Protein AF-0000000067177972 (afdb_homodimer)

Sequence (242 aa):
MIDVELDDDLFDRITSVMQAGHELSTLSIKRPNWITAFDRGGVWVETERSRASGTGPQLVPAWMIVTAWTRLCEHGTLSQVELLNELNVKRSAFVCALLARFPDVHVRQQRPTVLEKITTLMIDVELDDDLFDRITSVMQAGHELSTLSIKRPNWITAFDRGGVWVETERSRASGTGPQLVPAWMIVTAWTRLCEHGTLSQVELLNELNVKRSAFVCALLARFPDVHVRQQRPTVLEKITTL

Organism: Mycolicibacterium smegmatis (strain ATCC 700084 / mc(2)155) (NCBI:txid246196)

Secondary structure (DSSP, 8-state):
-------HHHHHHHHHH--TT-EEEPPPB--EEEEEEEETTEEEEEEHHHHHHT---EEEEHHHHHHHHHHHHHHSEEEHHIIIIIT--TTHHHHHHHHTTSTTEEEE-SSS-EEEE----/-------HHHHHHHHHH--TT-EEEPPPB--EEEEEEEETTEEEEEEHHHHHHT---EEEEHHHHHHHHHHHHHHSEEEHHIIIIIS--TTHHHHHHHHTTSTTEEEE-SSS-EEEE----

Structure (mmCIF, N/CA/C/O backbone):
data_AF-0000000067177972-model_v1
#
loop_
_entity.id
_entity.type
_entity.pdbx_description
1 polymer 'Uncharacterized protein'
#
loop_
_atom_site.group_PDB
_atom_site.id
_atom_site.type_symbol
_atom_site.label_atom_id
_atom_site.label_alt_id
_atom_site.label_comp_id
_atom_site.label_asym_id
_atom_site.label_entity_id
_atom_site.label_seq_id
_atom_site.pdbx_PDB_ins_code
_atom_site.Cartn_x
_atom_site.Cartn_y
_atom_site.Cartn_z
_atom_site.occupancy
_atom_site.B_iso_or_equiv
_atom_site.auth_seq_id
_atom_site.auth_comp_id
_atom_site.auth_asym_id
_atom_site.auth_atom_id
_atom_site.pdbx_PDB_model_num
ATOM 1 N N . MET A 1 1 ? -11.562 -25.828 -23.422 1 43.06 1 MET A N 1
ATOM 2 C CA . MET A 1 1 ? -10.695 -24.688 -23.125 1 43.06 1 MET A CA 1
ATOM 3 C C . MET A 1 1 ? -9.391 -25.141 -22.469 1 43.06 1 MET A C 1
ATOM 5 O O . MET A 1 1 ? -9.422 -25.875 -21.469 1 43.06 1 MET A O 1
ATOM 9 N N . ILE A 1 2 ? -8.344 -25.422 -23.109 1 53.88 2 ILE A N 1
ATOM 10 C CA . ILE A 1 2 ? -7.113 -26.078 -22.672 1 53.88 2 ILE A CA 1
ATOM 11 C C . ILE A 1 2 ? -6.586 -25.391 -21.406 1 53.88 2 ILE A C 1
ATOM 13 O O . ILE A 1 2 ? -6.398 -24.172 -21.391 1 53.88 2 ILE A O 1
ATOM 17 N N . ASP A 1 3 ? -6.801 -26.094 -20.266 1 76.5 3 ASP A N 1
ATOM 18 C CA . ASP A 1 3 ? -6.453 -25.547 -18.953 1 76.5 3 ASP A CA 1
ATOM 19 C C . ASP A 1 3 ? -4.969 -25.219 -18.859 1 76.5 3 ASP A C 1
ATOM 21 O O . ASP A 1 3 ? -4.117 -26.078 -19.094 1 76.5 3 ASP A O 1
ATOM 25 N N . VAL A 1 4 ? -4.492 -23.984 -19.141 1 90.06 4 VAL A N 1
ATOM 26 C CA . VAL A 1 4 ? -3.111 -23.531 -19.031 1 90.06 4 VAL A CA 1
ATOM 27 C C . VAL A 1 4 ? -2.488 -24.047 -17.734 1 90.06 4 VAL A C 1
ATOM 29 O O . VAL A 1 4 ? -3.129 -24.031 -16.688 1 90.06 4 VAL A O 1
ATOM 32 N N . GLU A 1 5 ? -1.362 -24.781 -17.938 1 95.12 5 GLU A N 1
ATOM 33 C CA . GLU A 1 5 ? -0.597 -25.25 -16.797 1 95.12 5 GLU A CA 1
ATOM 34 C C . GLU A 1 5 ? 0.764 -24.562 -16.719 1 95.12 5 GLU A C 1
ATOM 36 O O . GLU A 1 5 ? 1.28 -24.094 -17.734 1 95.12 5 GLU A O 1
ATOM 41 N N . LEU A 1 6 ? 1.307 -24.531 -15.555 1 95.38 6 LEU A N 1
ATOM 42 C CA . LEU A 1 6 ? 2.684 -24.078 -15.391 1 95.38 6 LEU A CA 1
ATOM 43 C C . LEU A 1 6 ? 3.654 -25.016 -16.094 1 95.38 6 LEU A C 1
ATOM 45 O O . LEU A 1 6 ? 3.59 -26.234 -15.898 1 95.38 6 LEU A O 1
ATOM 49 N N . ASP A 1 7 ? 4.438 -24.469 -16.875 1 95.12 7 ASP A N 1
ATOM 50 C CA . ASP A 1 7 ? 5.484 -25.312 -17.438 1 95.12 7 ASP A CA 1
ATOM 51 C C . ASP A 1 7 ? 6.551 -25.641 -16.391 1 95.12 7 ASP A C 1
ATOM 53 O O . ASP A 1 7 ? 6.496 -25.125 -15.266 1 95.12 7 ASP A O 1
ATOM 57 N N . ASP A 1 8 ? 7.48 -26.547 -16.719 1 95.25 8 ASP A N 1
ATOM 58 C CA . ASP A 1 8 ? 8.484 -27.031 -15.773 1 95.25 8 ASP A CA 1
ATOM 59 C C . ASP A 1 8 ? 9.281 -25.875 -15.188 1 95.25 8 ASP A C 1
ATOM 61 O O . ASP A 1 8 ? 9.523 -25.828 -13.977 1 95.25 8 ASP A O 1
ATOM 65 N N . ASP A 1 9 ? 9.727 -24.969 -16.016 1 94.38 9 ASP A N 1
ATOM 66 C CA . ASP A 1 9 ? 10.578 -23.859 -15.586 1 94.38 9 ASP A CA 1
ATOM 67 C C . ASP A 1 9 ? 9.844 -22.984 -14.578 1 94.38 9 ASP A C 1
ATOM 69 O O . ASP A 1 9 ? 10.359 -22.719 -13.484 1 94.38 9 ASP A O 1
ATOM 73 N N . LEU A 1 10 ? 8.695 -22.531 -14.961 1 94.69 10 LEU A N 1
ATOM 74 C CA . LEU A 1 10 ? 7.93 -21.641 -14.102 1 94.69 10 LEU A CA 1
ATOM 75 C C . LEU A 1 10 ? 7.496 -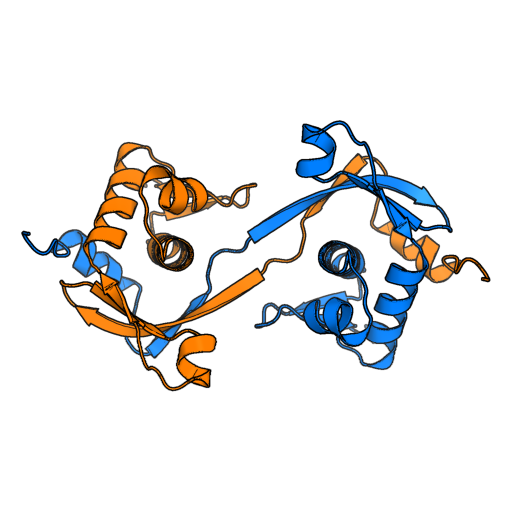22.359 -12.828 1 94.69 10 LEU A C 1
ATOM 77 O O . LEU A 1 10 ? 7.477 -21.766 -11.75 1 94.69 10 LEU A O 1
ATOM 81 N N . PHE A 1 11 ? 7.051 -23.609 -12.938 1 95.75 11 PHE A N 1
ATOM 82 C CA . PHE A 1 11 ? 6.695 -24.391 -11.758 1 95.75 11 PHE A CA 1
ATOM 83 C C . PHE A 1 11 ? 7.871 -24.484 -10.797 1 95.75 11 PHE A C 1
ATOM 85 O O . PHE A 1 11 ? 7.707 -24.312 -9.586 1 95.75 11 PHE A O 1
ATOM 92 N N . ASP A 1 12 ? 9.047 -24.734 -11.312 1 94.75 12 ASP A N 1
ATOM 93 C CA . ASP A 1 12 ? 10.25 -24.812 -10.492 1 94.75 12 ASP A CA 1
ATOM 94 C C . ASP A 1 12 ? 10.547 -23.484 -9.812 1 94.75 12 ASP A C 1
ATOM 96 O O . ASP A 1 12 ? 10.969 -23.453 -8.656 1 94.75 12 ASP A O 1
ATOM 100 N N . ARG A 1 13 ? 10.406 -22.406 -10.531 1 92.94 13 ARG A N 1
ATOM 101 C CA . ARG A 1 13 ? 10.625 -21.078 -9.953 1 92.94 13 ARG A CA 1
ATOM 102 C C . ARG A 1 13 ? 9.695 -20.844 -8.766 1 92.94 13 ARG A C 1
ATOM 104 O O . ARG A 1 13 ? 10.141 -20.375 -7.711 1 92.94 13 ARG A O 1
ATOM 111 N N . ILE A 1 14 ? 8.43 -21.141 -8.969 1 93.69 14 ILE A N 1
ATOM 112 C CA . ILE A 1 14 ? 7.438 -20.922 -7.926 1 93.69 14 ILE A CA 1
ATOM 113 C C . ILE A 1 14 ? 7.773 -21.781 -6.707 1 93.69 14 ILE A C 1
ATOM 115 O O . ILE A 1 14 ? 7.758 -21.281 -5.574 1 93.69 14 ILE A O 1
ATOM 119 N N . THR A 1 15 ? 8.133 -23.031 -6.945 1 92.25 15 THR A N 1
ATOM 120 C CA . THR A 1 15 ? 8.438 -23.969 -5.859 1 92.25 15 THR A CA 1
ATOM 121 C C . THR A 1 15 ? 9.688 -23.531 -5.105 1 92.25 15 THR A C 1
ATOM 123 O O . THR A 1 15 ? 9.836 -23.812 -3.916 1 92.25 15 THR A O 1
ATOM 126 N N . SER A 1 16 ? 10.508 -22.797 -5.801 1 92.44 16 SER A N 1
ATOM 127 C CA . SER A 1 16 ? 11.758 -22.359 -5.18 1 92.44 16 SER A CA 1
ATOM 128 C C . SER A 1 16 ? 11.531 -21.172 -4.242 1 92.44 16 SER A C 1
ATOM 130 O O . SER A 1 16 ? 12.328 -20.922 -3.342 1 92.44 16 SER A O 1
ATOM 132 N N . VAL A 1 17 ? 10.484 -20.5 -4.473 1 90.19 17 VAL A N 1
ATOM 133 C CA . VAL A 1 17 ? 10.32 -19.266 -3.703 1 90.19 17 VAL A CA 1
ATOM 134 C C . VAL A 1 17 ? 9.125 -19.406 -2.764 1 90.19 17 VAL A C 1
ATOM 136 O O . VAL A 1 17 ? 8.891 -18.531 -1.914 1 90.19 17 VAL A O 1
ATOM 139 N N . MET A 1 18 ? 8.32 -20.422 -2.961 1 87.56 18 MET A N 1
ATOM 140 C CA . MET A 1 18 ? 7.117 -20.547 -2.143 1 87.56 18 MET A CA 1
ATOM 141 C C . MET A 1 18 ? 7.043 -21.922 -1.489 1 87.56 18 MET A C 1
ATOM 143 O O . MET A 1 18 ? 7.527 -22.906 -2.051 1 87.56 18 MET A O 1
ATOM 147 N N . GLN A 1 19 ? 6.508 -21.938 -0.355 1 87.88 19 GLN A N 1
ATOM 148 C CA . GLN A 1 19 ? 6.156 -23.172 0.355 1 87.88 19 GLN A CA 1
ATOM 149 C C . GLN A 1 19 ? 4.754 -23.078 0.949 1 87.88 19 GLN A C 1
ATOM 151 O O . GLN A 1 19 ? 4.297 -21.984 1.313 1 87.88 19 GLN A O 1
ATOM 156 N N . ALA A 1 20 ? 4.145 -24.25 0.877 1 87.25 20 ALA A N 1
ATOM 157 C CA . ALA A 1 20 ? 2.834 -24.281 1.524 1 87.25 20 ALA A CA 1
ATOM 158 C C . ALA A 1 20 ? 2.912 -23.734 2.947 1 87.25 20 ALA A C 1
ATOM 160 O O . ALA A 1 20 ? 3.861 -24.031 3.68 1 87.25 20 ALA A O 1
ATOM 161 N N . GLY A 1 21 ? 1.97 -22.906 3.271 1 86.62 21 GLY A N 1
ATOM 162 C CA . GLY A 1 21 ? 1.949 -22.312 4.602 1 86.62 21 GLY A CA 1
ATOM 163 C C . GLY A 1 21 ? 2.617 -20.953 4.66 1 86.62 21 GLY A C 1
ATOM 164 O O . GLY A 1 21 ? 2.48 -20.234 5.652 1 86.62 21 GLY A O 1
ATOM 165 N N . HIS A 1 22 ? 3.359 -20.594 3.6 1 87.69 22 HIS A N 1
ATOM 166 C CA . HIS A 1 22 ? 4.09 -19.328 3.537 1 87.69 22 HIS A CA 1
ATOM 167 C C . HIS A 1 22 ? 3.143 -18.156 3.365 1 87.69 22 HIS A C 1
ATOM 169 O O . HIS A 1 22 ? 2.162 -18.234 2.625 1 87.69 22 HIS A O 1
ATOM 175 N N . GLU A 1 23 ? 3.404 -17.109 4.195 1 88.31 23 GLU A N 1
ATOM 176 C CA . GLU A 1 23 ? 2.707 -15.836 3.994 1 88.31 23 GLU A CA 1
ATOM 177 C C . GLU A 1 23 ? 3.414 -14.977 2.953 1 88.31 23 GLU A C 1
ATOM 179 O O . GLU A 1 23 ? 4.641 -14.836 2.982 1 88.31 23 GLU A O 1
ATOM 184 N N . LEU A 1 24 ? 2.699 -14.484 1.952 1 88.19 24 LEU A N 1
ATOM 185 C CA . LEU A 1 24 ? 3.199 -13.547 0.95 1 88.19 24 LEU A CA 1
ATOM 186 C C . LEU A 1 24 ? 2.42 -12.234 0.993 1 88.19 24 LEU A C 1
ATOM 188 O O . LEU A 1 24 ? 1.211 -12.219 0.755 1 88.19 24 LEU A O 1
ATOM 192 N N . SER A 1 25 ? 3.074 -11.188 1.34 1 86 25 SER A N 1
ATOM 193 C CA . SER A 1 25 ? 2.428 -9.883 1.348 1 86 25 SER A CA 1
ATOM 194 C C . SER A 1 25 ? 2.439 -9.25 -0.041 1 86 25 SER A C 1
ATOM 196 O O . SER A 1 25 ? 3.426 -9.367 -0.772 1 86 25 SER A O 1
ATOM 198 N N . THR A 1 26 ? 1.307 -8.57 -0.417 1 83.81 26 THR A N 1
ATOM 199 C CA . THR A 1 26 ? 1.263 -7.848 -1.683 1 83.81 26 THR A CA 1
ATOM 200 C C . THR A 1 26 ? 2.295 -6.723 -1.699 1 83.81 26 THR A C 1
ATOM 202 O O . THR A 1 26 ? 2.898 -6.41 -0.67 1 83.81 26 THR A O 1
ATOM 205 N N . LEU A 1 27 ? 2.488 -6.234 -2.887 1 75.56 27 LEU A N 1
ATOM 206 C CA . LEU A 1 27 ? 3.432 -5.129 -3.021 1 75.56 27 LEU A CA 1
ATOM 207 C C . LEU A 1 27 ? 2.861 -3.852 -2.416 1 75.56 27 LEU A C 1
ATOM 209 O O . LEU A 1 27 ? 1.643 -3.693 -2.326 1 75.56 27 LEU A O 1
ATOM 213 N N . SER A 1 28 ? 3.783 -3.082 -1.932 1 71.12 28 SER A N 1
ATOM 214 C CA . SER A 1 28 ? 3.375 -1.823 -1.318 1 71.12 28 SER A CA 1
ATOM 215 C C . SER A 1 28 ? 2.773 -0.875 -2.352 1 71.12 28 SER A C 1
ATOM 217 O O . SER A 1 28 ? 3.234 -0.821 -3.494 1 71.12 28 SER A O 1
ATOM 219 N N . ILE A 1 29 ? 1.583 -0.5 -2.082 1 65.81 29 ILE A N 1
ATOM 220 C CA . ILE A 1 29 ? 1.027 0.579 -2.891 1 65.81 29 ILE A CA 1
ATOM 221 C C . ILE A 1 29 ? 1.232 1.914 -2.178 1 65.81 29 ILE A C 1
ATOM 223 O O . ILE A 1 29 ? 0.735 2.115 -1.068 1 65.81 29 ILE A O 1
ATOM 227 N N . LYS A 1 30 ? 2.123 2.68 -2.727 1 74.56 30 LYS A N 1
ATOM 228 C CA . LYS A 1 30 ? 2.348 4.012 -2.17 1 74.56 30 LYS A CA 1
ATOM 229 C C . LYS A 1 30 ? 1.874 5.098 -3.131 1 74.56 30 LYS A C 1
ATOM 231 O O . LYS A 1 30 ? 2.035 4.969 -4.348 1 74.56 30 LYS A O 1
ATOM 236 N N . ARG A 1 31 ? 1.103 6.012 -2.641 1 79 31 ARG A N 1
ATOM 237 C CA . ARG A 1 31 ? 0.629 7.145 -3.43 1 79 31 ARG A CA 1
ATOM 238 C C . ARG A 1 31 ? 1.339 8.43 -3.023 1 79 31 ARG A C 1
ATOM 240 O O . ARG A 1 31 ? 1.442 8.742 -1.834 1 79 31 ARG A O 1
ATOM 247 N N . PRO A 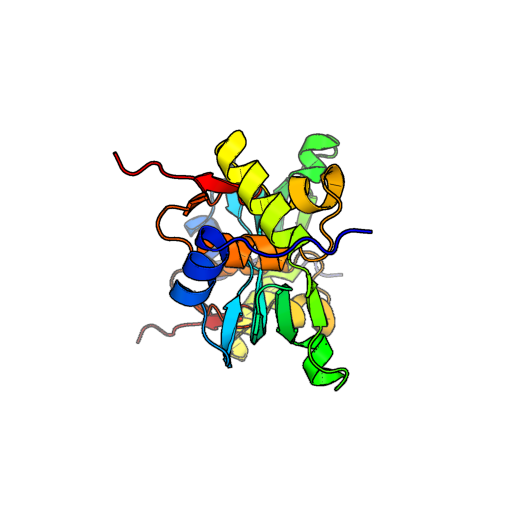1 32 ? 1.842 9.125 -3.99 1 86.5 32 PRO A N 1
ATOM 248 C CA . PRO A 1 32 ? 2.545 10.367 -3.676 1 86.5 32 PRO A CA 1
ATOM 249 C C . PRO A 1 32 ? 1.596 11.508 -3.318 1 86.5 32 PRO A C 1
ATOM 251 O O . PRO A 1 32 ? 0.499 11.602 -3.875 1 86.5 32 PRO A O 1
ATOM 254 N N . ASN A 1 33 ? 1.958 12.32 -2.43 1 90.25 33 ASN A N 1
ATOM 255 C CA . ASN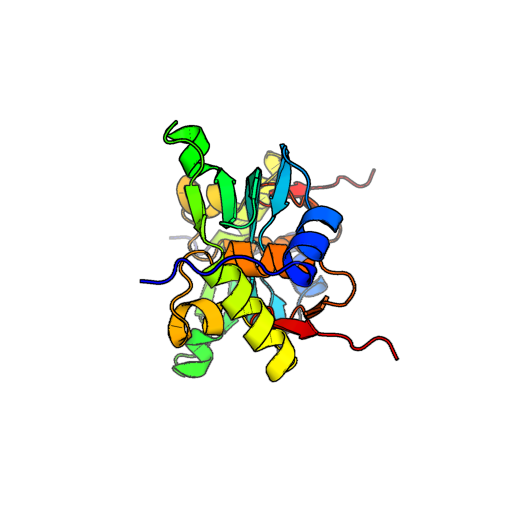 A 1 33 ? 1.372 13.617 -2.088 1 90.25 33 ASN A CA 1
ATOM 256 C C . ASN A 1 33 ? 2.416 14.727 -2.111 1 90.25 33 ASN A C 1
ATOM 258 O O . ASN A 1 33 ? 3.516 14.562 -1.576 1 90.25 33 ASN A O 1
ATOM 262 N N . TRP A 1 34 ? 2.109 15.773 -2.797 1 92.56 34 TRP A N 1
ATOM 263 C CA . TRP A 1 34 ? 3.029 16.906 -2.846 1 92.56 34 TRP A CA 1
ATOM 264 C C . TRP A 1 34 ? 2.561 18.031 -1.925 1 92.56 34 TRP A C 1
ATOM 266 O O . TRP A 1 34 ? 1.468 18.562 -2.104 1 92.56 34 TRP A O 1
ATOM 276 N N . ILE A 1 35 ? 3.43 18.297 -1.027 1 93.88 35 ILE A N 1
ATOM 277 C CA . ILE A 1 35 ? 3.146 19.391 -0.118 1 93.88 35 ILE A CA 1
ATOM 278 C C . ILE A 1 35 ? 3.395 20.719 -0.827 1 93.88 35 ILE A C 1
ATOM 280 O O . ILE A 1 35 ? 4.508 20.984 -1.293 1 93.88 35 ILE A O 1
ATOM 284 N N . THR A 1 36 ? 2.379 21.562 -0.899 1 94.62 36 THR A N 1
ATOM 285 C CA . THR A 1 36 ? 2.535 22.828 -1.603 1 94.62 36 THR A CA 1
ATOM 286 C C . THR A 1 36 ? 2.734 23.984 -0.613 1 94.62 36 THR A C 1
ATOM 288 O O . THR A 1 36 ? 3.396 24.969 -0.928 1 94.62 36 THR A O 1
ATOM 291 N N . ALA A 1 37 ? 2.109 23.875 0.515 1 93.5 37 ALA A N 1
ATOM 292 C CA . ALA A 1 37 ? 2.223 24.875 1.575 1 93.5 37 ALA A CA 1
ATOM 293 C C . ALA A 1 37 ? 1.724 24.312 2.906 1 93.5 37 ALA A C 1
ATOM 295 O O . ALA A 1 37 ? 1.047 23.281 2.941 1 93.5 37 ALA A O 1
ATOM 296 N N . PHE A 1 38 ? 2.191 24.922 3.936 1 93.56 38 PHE A N 1
ATOM 297 C CA . PHE A 1 38 ? 1.628 24.594 5.242 1 93.56 38 PHE A CA 1
ATOM 298 C C . PHE A 1 38 ? 1.76 25.781 6.195 1 93.56 38 PHE A C 1
ATOM 300 O O . PHE A 1 38 ? 2.67 26.594 6.059 1 93.56 38 PHE A O 1
ATOM 307 N N . ASP A 1 39 ? 0.751 25.922 7.039 1 94.44 39 ASP A N 1
ATOM 308 C CA . ASP A 1 39 ? 0.738 26.875 8.148 1 94.44 39 ASP A CA 1
ATOM 309 C C . ASP A 1 39 ? 0.04 26.297 9.367 1 94.44 39 ASP A C 1
ATOM 311 O O . ASP A 1 39 ? -0.152 25.078 9.453 1 94.44 39 ASP A O 1
ATOM 315 N N . ARG A 1 40 ? -0.252 27.109 10.32 1 95.56 40 ARG A N 1
ATOM 316 C CA . ARG A 1 40 ? -0.813 26.609 11.57 1 95.56 40 ARG A CA 1
ATOM 317 C C . ARG A 1 40 ? -2.219 26.062 11.359 1 95.56 40 ARG A C 1
ATOM 319 O O . ARG A 1 40 ? -2.742 25.328 12.203 1 95.56 40 ARG A O 1
ATOM 326 N N . GLY A 1 41 ? -2.783 26.438 10.203 1 96 41 GLY A N 1
ATOM 327 C CA . GLY A 1 41 ? -4.121 25.953 9.898 1 96 41 GLY A CA 1
ATOM 328 C C . GLY A 1 41 ? -4.129 24.578 9.273 1 96 41 GLY A C 1
ATOM 329 O O . GLY A 1 41 ? -5.172 23.922 9.227 1 96 41 GLY A O 1
ATOM 330 N N . GLY A 1 42 ? -2.945 24.188 8.758 1 96.25 42 GLY A N 1
ATOM 331 C CA . GLY A 1 42 ? -2.895 22.875 8.141 1 96.25 42 GLY A CA 1
ATOM 332 C C . GLY A 1 42 ? -1.905 22.797 6.992 1 96.25 42 GLY A C 1
ATOM 333 O O . GLY A 1 42 ? -0.974 23.594 6.914 1 96.25 42 GLY A O 1
ATOM 334 N N . VAL A 1 43 ? -1.978 21.734 6.223 1 95.44 43 VAL A N 1
ATOM 335 C CA . VAL A 1 43 ? -1.052 21.438 5.133 1 95.44 43 VAL A CA 1
ATOM 336 C C . VAL A 1 43 ? -1.816 21.359 3.812 1 95.44 43 VAL A C 1
ATOM 338 O O . VAL A 1 43 ? -2.846 20.688 3.729 1 95.44 43 VAL A O 1
ATOM 341 N N . TRP A 1 44 ? -1.366 22.016 2.873 1 95.81 44 TRP A N 1
ATOM 342 C CA . TRP A 1 44 ? -1.935 21.922 1.532 1 95.81 44 TRP A CA 1
ATOM 343 C C . TRP A 1 44 ? -1.194 20.875 0.702 1 95.81 44 TRP A C 1
ATOM 345 O O . TRP A 1 44 ? 0.034 20.922 0.591 1 95.81 44 TRP A O 1
ATOM 355 N N . VAL A 1 45 ? -2.023 19.969 0.122 1 95.25 45 VAL A N 1
ATOM 356 C CA . VAL A 1 45 ? -1.412 18.828 -0.565 1 95.25 45 VAL A CA 1
ATOM 357 C C . VAL A 1 45 ? -2.055 18.656 -1.938 1 95.25 45 VAL A C 1
ATOM 359 O O . VAL A 1 45 ? -3.252 18.906 -2.107 1 95.25 45 VAL A O 1
ATOM 362 N N . GLU A 1 46 ? -1.195 18.312 -2.859 1 94.62 46 GLU A N 1
ATOM 363 C CA . GLU A 1 46 ? -1.674 17.859 -4.16 1 94.62 46 GLU A CA 1
ATOM 364 C C . GLU A 1 46 ? -1.498 16.344 -4.312 1 94.62 46 GLU A C 1
ATOM 366 O O . GLU A 1 46 ? -0.54 15.766 -3.793 1 94.62 46 GLU A O 1
ATOM 371 N N . THR A 1 47 ? -2.475 15.727 -4.902 1 90.69 47 THR A N 1
ATOM 372 C CA . THR A 1 47 ? -2.418 14.312 -5.27 1 90.69 47 THR A CA 1
ATOM 373 C C . THR A 1 47 ? -2.275 14.156 -6.781 1 90.69 47 THR A C 1
ATOM 375 O O . THR A 1 47 ? -2.355 15.141 -7.523 1 90.69 47 THR A O 1
ATOM 378 N N . GLU A 1 48 ? -1.977 12.93 -7.156 1 86.5 48 GLU A N 1
ATOM 379 C CA . GLU A 1 48 ? -1.951 12.672 -8.594 1 86.5 48 GLU A CA 1
ATOM 380 C C . GLU A 1 48 ? -3.266 13.078 -9.25 1 86.5 48 GLU A C 1
ATOM 382 O O . GLU A 1 48 ? -3.268 13.672 -10.336 1 86.5 48 GLU A O 1
ATOM 387 N N . ARG A 1 49 ? -4.309 12.797 -8.531 1 84.75 49 ARG A N 1
ATOM 388 C CA . ARG A 1 49 ? -5.633 13.117 -9.055 1 84.75 49 ARG A CA 1
ATOM 389 C C . ARG A 1 49 ? -5.82 14.633 -9.164 1 84.75 49 ARG A C 1
ATOM 391 O O . ARG A 1 49 ? -6.297 15.125 -10.188 1 84.75 49 ARG A O 1
ATOM 398 N N . SER A 1 50 ? -5.523 15.367 -8.102 1 90.5 50 SER A N 1
ATOM 399 C CA . SER A 1 50 ? -5.715 16.812 -8.117 1 90.5 50 SER A CA 1
ATOM 400 C C . SER A 1 50 ? -4.809 17.484 -9.156 1 90.5 50 SER A C 1
ATOM 402 O O . SER A 1 50 ? -5.203 18.469 -9.789 1 90.5 50 SER A O 1
ATOM 404 N N . ARG A 1 51 ? -3.682 17 -9.336 1 89.94 51 ARG A N 1
ATOM 405 C CA . ARG A 1 51 ? -2.768 17.531 -10.344 1 89.94 51 ARG A CA 1
ATOM 406 C C . ARG A 1 51 ? -3.301 17.281 -11.75 1 89.94 51 ARG A C 1
ATOM 408 O O . ARG A 1 51 ? -3.275 18.172 -12.602 1 89.94 51 ARG A O 1
ATOM 415 N N . ALA A 1 52 ? -3.783 16.062 -11.984 1 89.38 52 ALA A N 1
ATOM 416 C CA . ALA A 1 52 ? -4.312 15.688 -13.289 1 89.38 52 ALA A CA 1
ATOM 417 C C . ALA A 1 52 ? -5.551 16.5 -13.633 1 89.38 52 ALA A C 1
ATOM 419 O O . ALA A 1 52 ? -5.738 16.906 -14.789 1 89.38 52 ALA A O 1
ATOM 420 N N . SER A 1 53 ? -6.344 16.75 -12.641 1 92.06 53 SER A N 1
ATOM 421 C CA . SER A 1 53 ? -7.602 17.453 -12.875 1 92.06 53 SER A CA 1
ATOM 422 C C . SER A 1 53 ? -7.41 18.969 -12.797 1 92.06 53 SER A C 1
ATOM 424 O O . SER A 1 53 ? -8.305 19.719 -13.172 1 92.06 53 SER A O 1
ATOM 426 N N . GLY A 1 54 ? -6.324 19.406 -12.336 1 91.44 54 GLY A N 1
ATOM 427 C CA . GLY A 1 54 ? -6.043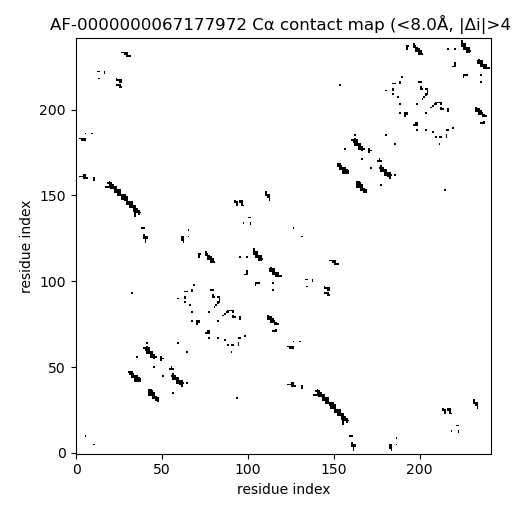 20.828 -12.219 1 91.44 54 GLY A CA 1
ATOM 428 C C . GLY A 1 54 ? -6.848 21.5 -11.125 1 91.44 54 GLY A C 1
ATOM 429 O O . GLY A 1 54 ? -7.121 22.703 -11.195 1 91.44 54 GLY A O 1
ATOM 430 N N . THR A 1 55 ? -7.383 20.75 -10.18 1 92.38 55 THR A N 1
ATOM 431 C CA . THR A 1 55 ? -8.203 21.328 -9.117 1 92.38 55 THR A CA 1
ATOM 432 C C . THR A 1 55 ? -7.336 22 -8.055 1 92.38 55 THR A C 1
ATOM 434 O O . THR A 1 55 ? -7.832 22.781 -7.242 1 92.38 55 THR A O 1
ATOM 437 N N . GLY A 1 56 ? -6.035 21.734 -8.094 1 92.44 56 GLY A N 1
ATOM 438 C CA . GLY A 1 56 ? -5.129 22.359 -7.152 1 92.44 56 GLY A CA 1
ATOM 439 C C . GLY A 1 56 ? -5.031 21.625 -5.828 1 92.44 56 GLY A C 1
ATOM 440 O O . GLY A 1 56 ? -5.586 20.531 -5.68 1 92.44 56 GLY A O 1
ATOM 441 N N . PRO A 1 57 ? -4.316 22.266 -4.867 1 94.88 57 PRO A N 1
ATOM 442 C CA . PRO A 1 57 ? -4.082 21.609 -3.578 1 94.88 57 PRO A CA 1
ATOM 443 C C . PRO A 1 57 ? -5.32 21.609 -2.686 1 94.88 57 PRO A C 1
ATOM 445 O O . PRO A 1 57 ? -6.184 22.484 -2.816 1 94.88 57 PRO A O 1
ATOM 448 N N . GLN A 1 58 ? -5.43 20.578 -1.943 1 94.88 58 GLN A N 1
ATOM 449 C CA . GLN A 1 58 ? -6.469 20.469 -0.923 1 94.88 58 GLN A CA 1
ATOM 450 C C . GLN A 1 58 ? -5.883 20.609 0.477 1 94.88 58 GLN A C 1
ATOM 452 O O . GLN A 1 58 ? -4.766 20.156 0.74 1 94.88 58 GLN A O 1
ATOM 457 N N . LEU A 1 59 ? -6.688 21.188 1.305 1 95.62 59 LEU A N 1
ATOM 458 C CA . LEU A 1 59 ? -6.25 21.406 2.68 1 95.62 59 LEU A CA 1
ATOM 459 C C . LEU A 1 59 ? -6.5 20.172 3.533 1 95.62 59 LEU A C 1
ATOM 461 O O . LEU A 1 59 ? -7.602 19.609 3.521 1 95.62 59 LEU A O 1
ATOM 465 N N . VAL A 1 60 ? -5.445 19.719 4.137 1 95.81 60 VAL A N 1
ATOM 466 C CA . VAL A 1 60 ? -5.559 18.859 5.305 1 95.81 60 VAL A CA 1
ATOM 467 C C . VAL A 1 60 ? -5.566 19.703 6.578 1 95.81 60 VAL A C 1
ATOM 469 O O . VAL A 1 60 ? -4.512 20.156 7.031 1 95.81 60 VAL A O 1
ATOM 472 N N . PRO A 1 61 ? -6.711 19.969 7.055 1 96.5 61 PRO A N 1
ATOM 473 C CA . PRO A 1 61 ? -6.793 20.906 8.172 1 96.5 61 PRO A CA 1
ATOM 474 C C . PRO A 1 61 ? -6.02 20.438 9.406 1 96.5 61 PRO A C 1
ATOM 476 O O . PRO A 1 61 ? -5.867 19.219 9.617 1 96.5 61 PRO A O 1
ATOM 479 N N . ALA A 1 62 ? -5.672 21.375 10.234 1 97 62 ALA A N 1
ATOM 480 C CA . ALA A 1 62 ? -4.836 21.141 11.406 1 97 62 ALA A CA 1
ATOM 481 C C . ALA A 1 62 ? -5.48 20.109 12.336 1 97 62 ALA A C 1
ATOM 483 O O . ALA A 1 62 ? -4.789 19.281 12.922 1 97 62 ALA A O 1
ATOM 484 N N . TRP A 1 63 ? -6.773 20.172 12.453 1 96.75 63 TRP A N 1
ATOM 485 C CA . TRP A 1 63 ? -7.418 19.297 13.43 1 96.75 63 TRP A CA 1
ATOM 486 C 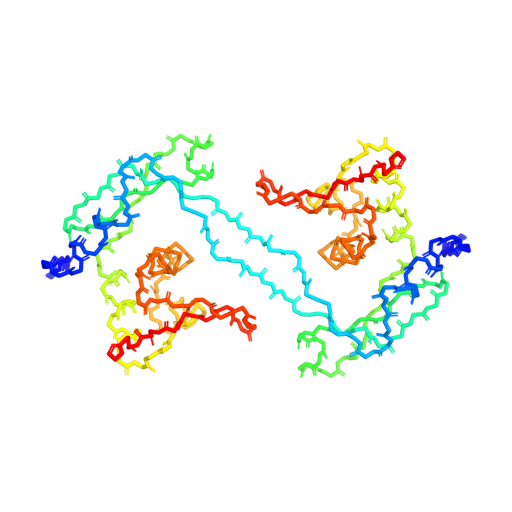C . TRP A 1 63 ? -7.172 17.828 13.109 1 96.75 63 TRP A C 1
ATOM 488 O O . TRP A 1 63 ? -7.102 16.984 14.008 1 96.75 63 TRP A O 1
ATOM 498 N N . MET A 1 64 ? -7.039 17.438 11.852 1 96.81 64 MET A N 1
ATOM 499 C CA . MET A 1 64 ? -6.781 16.047 11.469 1 96.81 64 MET A CA 1
ATOM 500 C C . MET A 1 64 ? -5.418 15.586 11.969 1 96.81 64 MET A C 1
ATOM 502 O O . MET A 1 64 ? -5.281 14.469 12.469 1 96.81 64 MET A O 1
ATOM 506 N N . ILE A 1 65 ? -4.445 16.469 11.852 1 96.56 65 ILE A N 1
ATOM 507 C CA . ILE A 1 65 ? -3.076 16.156 12.258 1 96.56 65 ILE A CA 1
ATOM 508 C C . ILE A 1 65 ? -2.98 16.125 13.781 1 96.56 65 ILE A C 1
ATOM 510 O O . ILE A 1 65 ? -2.383 15.203 14.352 1 96.56 65 ILE A O 1
ATOM 514 N N . VAL A 1 66 ? -3.639 17.125 14.359 1 96.62 66 VAL A N 1
ATOM 515 C CA . VAL A 1 66 ? -3.643 17.219 15.82 1 96.62 66 VAL A CA 1
ATOM 516 C C . VAL A 1 66 ? -4.305 15.977 16.422 1 96.62 66 VAL A C 1
ATOM 518 O O . VAL A 1 66 ? -3.783 15.375 17.359 1 96.62 66 VAL A O 1
ATOM 521 N N . THR A 1 67 ? -5.414 15.586 15.891 1 96.38 67 THR A N 1
ATOM 522 C CA . THR A 1 67 ? -6.145 14.406 16.359 1 96.38 67 THR A CA 1
ATOM 523 C C . THR A 1 67 ? -5.277 13.156 16.25 1 96.38 67 THR A C 1
ATOM 525 O O . THR A 1 67 ? -5.184 12.375 17.203 1 96.38 67 THR A O 1
ATOM 528 N N . ALA A 1 68 ? -4.645 12.992 15.156 1 95.5 68 ALA A N 1
ATOM 529 C CA . ALA A 1 68 ? -3.799 11.82 14.914 1 95.5 68 ALA A CA 1
ATOM 530 C C . ALA A 1 68 ? -2.611 11.797 15.875 1 95.5 68 ALA A C 1
ATOM 532 O O . ALA A 1 68 ? -2.307 10.758 16.469 1 95.5 68 ALA A O 1
ATOM 533 N N . TRP A 1 69 ? -2.002 12.914 16 1 95.38 69 TRP A N 1
ATOM 534 C CA . TRP A 1 69 ? -0.832 13.016 16.875 1 95.38 69 TRP A CA 1
ATOM 535 C C . TRP A 1 69 ? -1.202 12.75 18.328 1 95.38 69 TRP A C 1
ATOM 537 O O . TRP A 1 69 ? -0.506 12.008 19.016 1 95.38 69 TRP A O 1
ATOM 547 N N . THR A 1 70 ? -2.264 13.375 18.766 1 95.25 70 THR A N 1
ATOM 548 C CA . THR A 1 70 ? -2.742 13.18 20.125 1 95.25 70 THR A CA 1
ATOM 549 C C . THR A 1 70 ? -3.031 11.703 20.391 1 95.25 70 THR A C 1
ATOM 551 O O . THR A 1 70 ? -2.613 11.156 21.422 1 95.25 70 THR A O 1
ATOM 554 N N . ARG A 1 71 ? -3.672 11.07 19.453 1 93.94 71 ARG A N 1
ATOM 555 C CA . ARG A 1 71 ? -3.994 9.656 19.578 1 93.94 71 ARG A CA 1
ATOM 556 C C . ARG A 1 71 ? -2.725 8.812 19.672 1 93.94 71 ARG A C 1
ATOM 558 O O . ARG A 1 71 ? -2.639 7.902 20.5 1 93.94 71 ARG A O 1
ATOM 565 N N . LEU A 1 72 ? -1.76 9.07 18.812 1 93.19 72 LEU A N 1
ATOM 566 C CA . LEU A 1 72 ? -0.492 8.352 18.828 1 93.19 72 LEU A CA 1
ATOM 567 C C . LEU A 1 72 ? 0.234 8.531 20.156 1 93.19 72 LEU A C 1
ATOM 569 O O . LEU A 1 72 ? 0.766 7.57 20.719 1 93.19 72 LEU A O 1
ATOM 573 N N . CYS A 1 73 ? 0.169 9.742 20.625 1 92.19 73 CYS A N 1
ATOM 574 C CA . CYS A 1 73 ? 0.847 10.039 21.875 1 92.19 73 CYS A CA 1
ATOM 575 C C . CYS A 1 73 ? 0.147 9.359 23.047 1 92.19 73 CYS A C 1
ATOM 577 O O . CYS A 1 73 ? 0.803 8.883 23.984 1 92.19 73 CYS A O 1
ATOM 579 N N . GLU A 1 74 ? -1.12 9.305 23.047 1 92.62 74 GLU A N 1
ATOM 580 C CA . GLU A 1 74 ? -1.899 8.75 24.141 1 92.62 74 GLU A CA 1
ATOM 581 C C . GLU A 1 74 ? -1.83 7.223 24.156 1 92.62 74 GLU A C 1
ATOM 583 O O . GLU A 1 74 ? -1.724 6.609 25.219 1 92.62 74 GLU A O 1
ATOM 588 N N . HIS A 1 75 ? -1.918 6.645 23.031 1 91.44 75 HIS A N 1
ATOM 589 C CA . HIS A 1 75 ? -2.078 5.195 22.953 1 91.44 75 HIS A CA 1
ATOM 590 C C . HIS A 1 75 ? -0.764 4.512 22.594 1 91.44 75 HIS A C 1
ATOM 592 O O . HIS A 1 75 ? -0.628 3.297 22.75 1 91.44 75 HIS A O 1
ATOM 598 N N . GLY A 1 76 ? 0.168 5.273 22.047 1 90.31 76 GLY A N 1
ATOM 599 C CA . GLY A 1 76 ? 1.462 4.723 21.672 1 90.31 76 GLY A CA 1
ATOM 600 C C . GLY A 1 76 ? 1.481 4.133 20.281 1 90.31 76 GLY A C 1
ATOM 601 O O . GLY A 1 76 ? 2.551 3.887 19.719 1 90.31 76 GLY A O 1
ATOM 602 N N . THR A 1 77 ? 0.307 3.812 19.828 1 88.81 77 THR A N 1
ATOM 603 C CA . THR A 1 77 ? 0.184 3.27 18.484 1 88.81 77 THR A CA 1
ATOM 604 C C . THR A 1 77 ? -0.982 3.916 17.734 1 88.81 77 THR A C 1
ATOM 606 O O . THR A 1 77 ? -1.89 4.473 18.359 1 88.81 77 THR A O 1
ATOM 609 N N . LEU A 1 78 ? -0.929 3.865 16.375 1 90.56 78 LEU A N 1
ATOM 610 C CA . LEU A 1 78 ? -1.959 4.457 15.523 1 90.56 78 LEU A CA 1
ATOM 611 C C . LEU A 1 78 ? -2.004 3.773 14.164 1 90.56 78 LEU A C 1
ATOM 613 O O . LEU A 1 78 ? -0.964 3.547 13.547 1 90.56 78 LEU A O 1
ATOM 617 N N . SER A 1 79 ? -3.201 3.35 13.805 1 87.25 79 SER A N 1
ATOM 618 C CA . SER A 1 79 ? -3.367 2.791 12.461 1 87.25 79 SER A CA 1
ATOM 619 C C . SER A 1 79 ? -4.227 3.695 11.594 1 87.25 79 SER A C 1
ATOM 621 O O . SER A 1 79 ? -5.043 4.469 12.102 1 87.25 79 SER A O 1
ATOM 623 N N . GLN A 1 80 ? -4.059 3.58 10.289 1 87.88 80 GLN A N 1
ATOM 624 C CA . GLN A 1 80 ? -4.855 4.363 9.352 1 87.88 80 GLN A CA 1
ATOM 625 C C . GLN A 1 80 ? -6.34 4.035 9.484 1 87.88 80 GLN A C 1
ATOM 627 O O . GLN A 1 80 ? -7.188 4.926 9.383 1 87.88 80 GLN A O 1
ATOM 632 N N . VAL A 1 81 ? -6.605 2.773 9.695 1 82.19 81 VAL A N 1
ATOM 633 C CA . VAL A 1 81 ? -7.984 2.314 9.781 1 82.19 81 VAL A CA 1
ATOM 634 C C . VAL A 1 81 ? -8.672 2.979 10.977 1 82.19 81 VAL A C 1
ATOM 636 O O . VAL A 1 81 ? -9.82 3.41 10.875 1 82.19 81 VAL A O 1
ATOM 639 N N . GLU A 1 82 ? -8 3.014 12.062 1 86.31 82 GLU A N 1
ATOM 640 C CA . GLU A 1 82 ? -8.539 3.676 13.25 1 86.31 82 GLU A CA 1
ATOM 641 C C . GLU A 1 82 ? -8.789 5.16 12.992 1 86.31 82 GLU A C 1
ATOM 643 O O . GLU A 1 82 ? -9.82 5.699 13.375 1 86.31 82 GLU A O 1
ATOM 648 N N . LEU A 1 83 ? -7.836 5.844 12.336 1 90.81 83 LEU A N 1
ATOM 649 C CA . LEU A 1 83 ? -7.969 7.262 12.016 1 90.81 83 LEU A CA 1
ATOM 650 C C . LEU A 1 83 ? -9.18 7.508 11.125 1 90.81 83 LEU A C 1
ATOM 652 O O . LEU A 1 83 ? -9.953 8.445 11.359 1 90.81 83 LEU A O 1
ATOM 656 N N . LEU A 1 84 ? -9.367 6.656 10.18 1 89.69 84 LEU A N 1
ATOM 657 C CA . LEU A 1 84 ? -10.406 6.828 9.18 1 89.69 84 LEU A CA 1
ATOM 658 C C . LEU A 1 84 ? -11.773 6.477 9.75 1 89.69 84 LEU A C 1
ATOM 660 O O . LEU A 1 84 ? -12.719 7.27 9.664 1 89.69 84 LEU A O 1
ATOM 664 N N . ASN A 1 85 ? -11.906 5.402 10.367 1 88.31 85 ASN A N 1
ATOM 665 C CA . ASN A 1 85 ? -13.211 4.852 10.727 1 88.31 85 ASN A CA 1
ATOM 666 C C . ASN A 1 85 ? -13.648 5.316 12.109 1 88.31 85 ASN A C 1
ATOM 668 O O . ASN A 1 85 ? -14.844 5.512 12.352 1 88.31 85 ASN A O 1
ATOM 672 N N . GLU A 1 86 ? -12.734 5.422 13.023 1 88.88 86 GLU A N 1
ATOM 673 C CA . GLU A 1 86 ? -13.102 5.77 14.391 1 88.88 86 GLU A CA 1
ATOM 674 C C . GLU A 1 86 ? -13.031 7.277 14.617 1 88.88 86 GLU A C 1
ATOM 676 O O . GLU A 1 86 ? -13.891 7.848 15.289 1 88.88 86 GLU A O 1
ATOM 681 N N . LEU A 1 87 ? -12.07 7.934 13.977 1 90.94 87 LEU A N 1
ATOM 682 C CA . LEU A 1 87 ? -11.852 9.344 14.273 1 90.94 87 LEU A CA 1
ATOM 683 C C . LEU A 1 87 ? -12.289 10.227 13.109 1 90.94 87 LEU A C 1
ATOM 685 O O . LEU A 1 87 ? -12.195 11.453 13.18 1 90.94 87 LEU A O 1
ATOM 689 N N . ASN A 1 88 ? -12.688 9.617 11.938 1 92.88 88 ASN A N 1
ATOM 690 C CA . ASN A 1 88 ? -13.258 10.289 10.773 1 92.88 88 ASN A CA 1
ATOM 691 C C . ASN A 1 88 ? -12.258 11.258 10.148 1 92.88 88 ASN A C 1
ATOM 693 O O . ASN A 1 88 ? -12.633 12.367 9.75 1 92.88 88 ASN A O 1
ATOM 697 N N . VAL A 1 89 ? -11.055 10.844 10.172 1 92.69 89 VAL A N 1
ATOM 698 C CA . VAL A 1 89 ? -10.016 11.609 9.492 1 92.69 89 VAL A CA 1
ATOM 699 C C . VAL A 1 89 ? -9.922 11.164 8.031 1 92.69 89 VAL A C 1
ATOM 701 O O . VAL A 1 89 ? -9.328 10.133 7.727 1 92.69 89 VAL A O 1
ATOM 704 N N . LYS A 1 90 ? -10.523 11.852 7.039 1 88.44 90 LYS A N 1
ATOM 705 C CA . LYS A 1 90 ? -10.656 11.477 5.637 1 88.44 90 LYS A CA 1
ATOM 706 C C . LYS A 1 90 ? -9.297 11.477 4.934 1 88.44 90 LYS A C 1
ATOM 708 O O . LYS A 1 90 ? -9.117 10.789 3.926 1 88.44 90 LYS A O 1
ATOM 713 N N . ARG A 1 91 ? -8.312 12.117 5.254 1 90.44 91 ARG A N 1
ATOM 714 C CA . ARG A 1 91 ? -6.957 12.133 4.711 1 90.44 91 ARG A CA 1
ATOM 715 C C . ARG A 1 91 ? -5.996 11.375 5.621 1 90.44 91 ARG A C 1
ATOM 717 O O . ARG A 1 91 ? -4.852 11.789 5.809 1 90.44 91 ARG A O 1
ATOM 724 N N . SER A 1 92 ? -6.488 10.258 6.051 1 91.62 92 SER A N 1
ATOM 725 C CA . SER A 1 92 ? -5.773 9.492 7.066 1 91.62 92 SER A CA 1
ATOM 726 C C . SER A 1 92 ? -4.477 8.914 6.516 1 91.62 92 SER A C 1
ATOM 728 O O . SER A 1 92 ? -3.475 8.828 7.227 1 91.62 92 SER A O 1
ATOM 730 N N . ALA A 1 93 ? -4.527 8.531 5.219 1 87.81 93 ALA A N 1
ATOM 731 C CA . ALA A 1 93 ? -3.318 7.973 4.621 1 87.81 93 ALA A CA 1
ATOM 732 C C . ALA A 1 93 ? -2.193 9 4.598 1 87.81 93 ALA A C 1
ATOM 734 O O . ALA A 1 93 ? -1.051 8.688 4.941 1 87.81 93 ALA A O 1
ATOM 735 N N . PHE A 1 94 ? -2.514 10.219 4.223 1 91.06 94 PHE A N 1
ATOM 736 C CA . PHE A 1 94 ? -1.517 11.281 4.223 1 91.06 94 PHE A CA 1
ATOM 737 C C . PHE A 1 94 ? -1.062 11.602 5.645 1 91.06 94 PHE A C 1
ATOM 739 O O . PHE A 1 94 ? 0.133 11.766 5.895 1 91.06 94 PHE A O 1
ATOM 746 N N . VAL A 1 95 ? -2.006 11.719 6.512 1 94.44 95 VAL A N 1
ATOM 747 C CA . VAL A 1 95 ? -1.692 12.07 7.891 1 94.44 95 VAL A CA 1
ATOM 748 C C . VAL A 1 95 ? -0.74 11.039 8.484 1 94.44 95 VAL A C 1
ATOM 750 O O . VAL A 1 95 ? 0.245 11.398 9.141 1 94.44 95 VAL A O 1
ATOM 753 N N . CYS A 1 96 ? -1.001 9.805 8.258 1 92.81 96 CYS A N 1
ATOM 754 C CA . CYS A 1 96 ? -0.118 8.75 8.742 1 92.81 96 CYS A CA 1
ATOM 755 C C . CYS A 1 96 ? 1.272 8.875 8.133 1 92.81 96 CYS A C 1
ATOM 757 O O . CYS A 1 96 ? 2.277 8.719 8.828 1 92.81 96 CYS A O 1
ATOM 759 N N . ALA A 1 97 ? 1.329 9.125 6.875 1 91.38 97 ALA A N 1
ATOM 760 C CA . ALA A 1 97 ? 2.613 9.281 6.199 1 91.38 97 ALA A CA 1
ATOM 761 C C . ALA A 1 97 ? 3.4 10.453 6.789 1 91.38 97 ALA A C 1
ATOM 763 O O . ALA A 1 97 ? 4.617 10.359 6.961 1 91.38 97 ALA A O 1
ATOM 764 N N . LEU A 1 98 ? 2.73 11.523 7.066 1 93.19 98 LEU A N 1
ATOM 765 C CA . LEU A 1 98 ? 3.352 12.703 7.66 1 93.19 98 LEU A CA 1
ATOM 766 C C . LEU A 1 98 ? 3.928 12.383 9.031 1 93.19 98 LEU A C 1
ATOM 768 O O . LEU A 1 98 ? 5.098 12.664 9.305 1 93.19 98 LEU A O 1
ATOM 772 N N . LEU A 1 99 ? 3.094 11.75 9.891 1 93.62 99 LEU A N 1
ATOM 773 C CA . LEU A 1 99 ? 3.539 11.422 11.242 1 93.62 99 LEU A CA 1
ATOM 774 C C . LEU A 1 99 ? 4.715 10.453 11.211 1 93.62 99 LEU A C 1
ATOM 776 O O . LEU A 1 99 ? 5.598 10.516 12.07 1 93.62 99 LEU A O 1
ATOM 780 N N . ALA A 1 100 ? 4.73 9.633 10.25 1 89.12 100 ALA A N 1
ATOM 781 C CA . ALA A 1 100 ? 5.777 8.625 10.117 1 89.12 100 ALA A CA 1
ATOM 782 C C . ALA A 1 100 ? 7.137 9.273 9.883 1 89.12 100 ALA A C 1
ATOM 784 O O . ALA A 1 100 ? 8.18 8.625 10.023 1 89.12 100 ALA A O 1
ATOM 785 N N . ARG A 1 101 ? 7.18 10.508 9.492 1 89.25 101 ARG A N 1
ATOM 786 C CA . ARG A 1 101 ? 8.43 11.211 9.234 1 89.25 101 ARG A CA 1
ATOM 787 C C . ARG A 1 101 ? 9.023 11.766 10.531 1 89.25 101 ARG A C 1
ATOM 789 O O . ARG A 1 101 ? 10.18 12.18 10.562 1 89.25 101 ARG A O 1
ATOM 796 N N . PHE A 1 102 ? 8.188 11.805 11.578 1 90.81 102 PHE A N 1
ATOM 797 C CA . PHE A 1 102 ? 8.711 12.281 12.852 1 90.81 102 PHE A CA 1
ATOM 798 C C . PHE A 1 102 ? 9.758 11.312 13.398 1 90.81 102 PHE A C 1
ATOM 800 O O . PHE A 1 102 ? 9.594 10.094 13.305 1 90.81 102 PHE A O 1
ATOM 807 N N . PRO A 1 103 ? 10.844 11.797 13.953 1 87.75 103 PRO A N 1
ATOM 808 C CA . PRO A 1 103 ? 11.977 10.969 14.367 1 87.75 103 PRO A CA 1
ATOM 809 C C . PRO A 1 103 ? 11.594 9.953 15.445 1 87.75 103 PRO A C 1
ATOM 811 O O . PRO A 1 103 ? 12.234 8.906 15.57 1 87.75 103 PRO A O 1
ATOM 814 N N . ASP A 1 104 ? 10.57 10.25 16.172 1 90.31 104 ASP A N 1
ATOM 815 C CA . ASP A 1 104 ? 10.195 9.359 17.266 1 90.31 104 ASP A CA 1
ATOM 816 C C . ASP A 1 104 ? 9 8.492 16.891 1 90.31 104 ASP A C 1
ATOM 818 O O . ASP A 1 104 ? 8.297 7.973 17.766 1 90.31 104 ASP A O 1
ATOM 822 N N . VAL A 1 105 ? 8.734 8.43 15.664 1 90.69 105 VAL A N 1
ATOM 823 C CA . VAL A 1 105 ? 7.66 7.582 15.172 1 90.69 105 VAL A CA 1
ATOM 824 C C . VAL A 1 105 ? 8.234 6.469 14.305 1 90.69 105 VAL A C 1
ATOM 826 O O . VAL A 1 105 ? 9.023 6.727 13.391 1 90.69 105 VAL A O 1
ATOM 829 N N . HIS A 1 106 ? 7.871 5.238 14.594 1 86 106 HIS A N 1
ATOM 830 C CA . HIS A 1 106 ? 8.305 4.062 13.844 1 86 106 HIS A CA 1
ATOM 831 C C . HIS A 1 106 ? 7.125 3.398 13.141 1 86 106 HIS A C 1
ATOM 833 O O . HIS A 1 106 ? 6.035 3.289 13.703 1 86 106 HIS A O 1
ATOM 839 N N . VAL A 1 107 ? 7.398 3.018 11.914 1 82.75 107 VAL A N 1
ATOM 840 C CA . VAL A 1 107 ? 6.383 2.314 11.141 1 82.75 107 VAL A CA 1
ATOM 841 C C . VAL A 1 107 ? 6.562 0.806 11.289 1 82.75 107 VAL A C 1
ATOM 843 O O . VAL A 1 107 ? 7.625 0.266 10.977 1 82.75 107 VAL A O 1
ATOM 846 N N . ARG A 1 108 ? 5.602 0.21 11.805 1 72.81 108 ARG A N 1
ATOM 847 C CA . ARG A 1 108 ? 5.617 -1.247 11.875 1 72.81 108 ARG A CA 1
ATOM 848 C C . ARG A 1 108 ? 4.887 -1.861 10.688 1 72.81 108 ARG A C 1
ATOM 850 O O . ARG A 1 108 ? 3.723 -1.541 10.438 1 72.81 108 ARG A O 1
ATOM 857 N N . GLN A 1 109 ? 5.656 -2.496 9.922 1 59.5 109 GLN A N 1
ATOM 858 C CA . GLN A 1 109 ? 5.102 -3.141 8.742 1 59.5 109 GLN A CA 1
ATOM 859 C C . GLN A 1 109 ? 4.254 -4.352 9.117 1 59.5 109 GLN A C 1
ATOM 861 O O . GLN A 1 109 ? 4.699 -5.492 8.984 1 59.5 109 GLN A O 1
ATOM 866 N N . GLN A 1 110 ? 3.297 -4.172 9.859 1 58.5 110 GLN A N 1
ATOM 867 C CA . GLN A 1 110 ? 2.301 -5.191 10.164 1 58.5 110 GLN A CA 1
ATOM 868 C C . GLN A 1 110 ? 0.97 -4.883 9.484 1 58.5 110 GLN A C 1
ATOM 870 O O . GLN A 1 110 ? 0.821 -3.842 8.844 1 58.5 110 GLN A O 1
ATOM 875 N N . ARG A 1 111 ? 0.192 -5.93 9.328 1 55.94 111 ARG A N 1
ATOM 876 C CA . ARG A 1 111 ? -1.158 -5.715 8.82 1 55.94 111 ARG A CA 1
ATOM 877 C C . ARG A 1 111 ? -2.135 -5.434 9.953 1 55.94 111 ARG A C 1
ATOM 879 O O . ARG A 1 111 ? -2.367 -6.297 10.805 1 55.94 111 ARG A O 1
ATOM 886 N N . PRO A 1 112 ? -2.701 -4.27 9.984 1 56.72 112 PRO A N 1
ATOM 887 C CA . PRO A 1 112 ? -2.426 -3.082 9.172 1 56.72 112 PRO A CA 1
ATOM 888 C C . PRO A 1 112 ? -1.139 -2.369 9.586 1 56.72 112 PRO A C 1
ATOM 890 O O . PRO A 1 112 ? -0.638 -2.582 10.695 1 56.72 112 PRO A O 1
ATOM 893 N N . THR A 1 113 ? -0.536 -1.621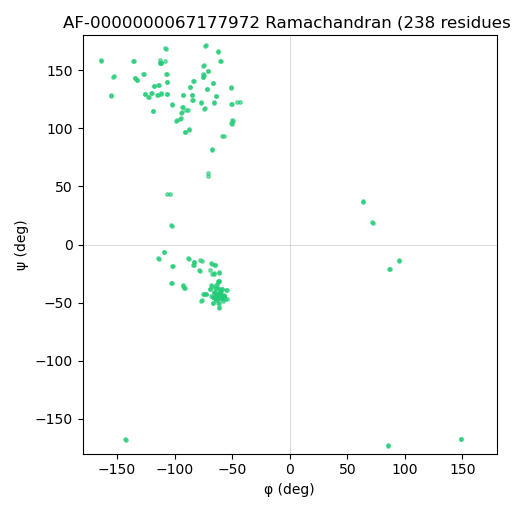 8.57 1 67.5 113 THR A N 1
ATOM 894 C CA . THR A 1 113 ? 0.589 -0.759 8.914 1 67.5 113 THR A CA 1
ATOM 895 C C . THR A 1 113 ? 0.245 0.134 10.102 1 67.5 113 THR A C 1
ATOM 897 O O . THR A 1 113 ? -0.836 0.726 10.148 1 67.5 113 THR A O 1
ATOM 900 N N . VAL A 1 114 ? 1.026 0.006 11.148 1 74.81 114 VAL A N 1
ATOM 901 C CA . VAL A 1 114 ? 0.789 0.739 12.383 1 74.81 114 VAL A CA 1
ATOM 902 C C . VAL A 1 114 ? 1.969 1.665 12.672 1 74.81 114 VAL A C 1
ATOM 904 O O . VAL A 1 114 ? 3.123 1.297 12.445 1 74.81 114 VAL A O 1
ATOM 907 N N . LEU A 1 115 ? 1.639 2.912 13.086 1 84.06 115 LEU A N 1
ATOM 908 C CA . LEU A 1 115 ? 2.635 3.834 13.617 1 84.06 115 LEU A CA 1
ATOM 909 C C . LEU A 1 115 ? 2.828 3.617 15.117 1 84.06 115 LEU A C 1
ATOM 911 O O . LEU A 1 115 ? 1.86 3.379 15.844 1 84.06 115 LEU A O 1
ATOM 915 N N . GLU A 1 116 ? 4.086 3.607 15.5 1 87.88 116 GLU A N 1
ATOM 916 C CA . GLU A 1 116 ? 4.426 3.473 16.922 1 87.88 116 GLU A CA 1
ATOM 917 C C . GLU A 1 116 ? 5.277 4.645 17.391 1 87.88 116 GLU A C 1
ATOM 919 O O . GLU A 1 116 ? 6.25 5.023 16.734 1 87.88 116 GLU A O 1
ATOM 924 N N . LYS A 1 117 ? 4.824 5.266 18.438 1 88 117 LYS A N 1
ATOM 925 C CA . LYS A 1 117 ? 5.641 6.297 19.078 1 88 117 LYS A CA 1
ATOM 926 C C . LYS A 1 117 ? 6.797 5.676 19.859 1 88 117 LYS A C 1
ATOM 928 O O . LYS A 1 117 ? 6.59 4.789 20.688 1 88 117 LYS A O 1
ATOM 933 N N . ILE A 1 118 ? 8.031 5.984 19.453 1 77.75 118 ILE A N 1
ATOM 934 C CA . ILE A 1 118 ? 9.18 5.406 20.141 1 77.75 118 ILE A CA 1
ATOM 935 C C . ILE A 1 118 ? 9.734 6.406 21.141 1 77.75 118 ILE A C 1
ATOM 937 O O . ILE A 1 118 ? 9.867 7.598 20.844 1 77.75 118 ILE A O 1
ATOM 941 N N . THR A 1 119 ? 9.57 6.277 22.391 1 63.69 119 THR A N 1
ATOM 942 C CA . THR A 1 119 ? 10.141 7.121 23.438 1 63.69 119 THR A CA 1
ATOM 943 C C . THR A 1 119 ? 11.656 6.953 23.516 1 63.69 119 THR A C 1
ATOM 945 O O . THR A 1 119 ? 12.156 5.832 23.609 1 63.69 119 THR A O 1
ATOM 948 N N . THR A 1 120 ? 12.359 7.645 22.672 1 45.88 120 THR A N 1
ATOM 949 C CA . THR A 1 120 ? 13.781 7.551 22.984 1 45.88 120 THR A CA 1
ATOM 950 C C . THR A 1 120 ? 14.023 7.828 24.469 1 45.88 120 THR A C 1
ATOM 952 O O . THR A 1 120 ? 13.539 8.828 25 1 45.88 120 THR A O 1
ATOM 955 N N . LEU A 1 121 ? 14.305 6.91 25.234 1 39.81 121 LEU A N 1
ATOM 956 C CA . LEU A 1 121 ? 14.867 7.137 26.562 1 39.81 121 LEU A CA 1
ATOM 957 C C . LEU A 1 121 ? 16 8.156 26.5 1 39.81 121 LEU A C 1
ATOM 959 O O . LEU A 1 121 ? 16.844 8.102 25.609 1 39.81 121 LEU A O 1
ATOM 963 N N . MET B 1 1 ? -17.047 27.672 15.531 1 42.69 1 MET B N 1
ATOM 964 C CA . MET B 1 1 ? -16.344 26.391 15.641 1 42.69 1 MET B CA 1
ATOM 965 C C . MET B 1 1 ? -14.836 26.609 15.711 1 42.69 1 MET B C 1
ATOM 967 O O . MET B 1 1 ? -14.266 27.297 14.867 1 42.69 1 MET B O 1
ATOM 971 N N . ILE B 1 2 ? -14.203 26.75 16.797 1 53.94 2 ILE B N 1
ATOM 972 C CA . ILE B 1 2 ? -12.828 27.188 17.047 1 53.94 2 ILE B CA 1
ATOM 973 C C . ILE B 1 2 ? -11.875 26.391 16.156 1 53.94 2 ILE B C 1
ATOM 975 O O . ILE B 1 2 ? -11.891 25.156 16.172 1 53.94 2 ILE B O 1
ATOM 979 N N . ASP B 1 3 ? -11.406 27.062 15.078 1 76.31 3 ASP B N 1
ATOM 980 C CA . ASP B 1 3 ? -10.555 26.453 14.062 1 76.31 3 ASP B CA 1
ATOM 981 C C . ASP B 1 3 ? -9.281 25.875 14.688 1 76.31 3 ASP B C 1
ATOM 983 O O . ASP B 1 3 ? -8.523 26.609 15.336 1 76.31 3 ASP B O 1
ATOM 987 N N . VAL B 1 4 ? -9.18 24.594 15.07 1 89.94 4 VAL B N 1
ATOM 988 C CA . VAL B 1 4 ? -8.008 23.938 15.625 1 89.94 4 VAL B CA 1
ATOM 989 C C . VAL B 1 4 ? -6.773 24.297 14.812 1 89.94 4 VAL B C 1
ATOM 991 O O . VAL B 1 4 ? -6.824 24.344 13.578 1 89.94 4 VAL B O 1
ATOM 994 N N . GLU B 1 5 ? -5.793 24.875 15.562 1 95 5 GLU B N 1
ATOM 995 C CA . GLU B 1 5 ? -4.508 25.172 14.938 1 95 5 GLU B CA 1
ATOM 996 C C . GLU B 1 5 ? -3.404 24.281 15.5 1 95 5 GLU B C 1
ATOM 998 O O . GLU B 1 5 ? -3.518 23.766 16.609 1 95 5 GLU B O 1
ATOM 1003 N N . LEU B 1 6 ? -2.383 24.109 14.742 1 95.5 6 LEU B N 1
ATOM 1004 C CA . LEU B 1 6 ? -1.188 23.438 15.242 1 95.5 6 LEU B CA 1
ATOM 1005 C C . LEU B 1 6 ? -0.54 24.25 16.359 1 95.5 6 LEU B C 1
ATOM 1007 O O . LEU B 1 6 ? -0.322 25.453 16.219 1 95.5 6 LEU B O 1
ATOM 1011 N N . ASP B 1 7 ? -0.312 23.609 17.406 1 95.19 7 ASP B N 1
ATOM 1012 C CA . ASP B 1 7 ? 0.453 24.297 18.438 1 95.19 7 ASP B CA 1
ATOM 1013 C C . ASP B 1 7 ? 1.926 24.406 18.047 1 95.19 7 ASP B C 1
ATOM 1015 O O . ASP B 1 7 ? 2.342 23.875 17.016 1 95.19 7 ASP B O 1
ATOM 1019 N N . ASP B 1 8 ? 2.715 25.188 18.812 1 95.31 8 ASP B N 1
ATOM 1020 C CA . ASP B 1 8 ? 4.109 25.469 18.484 1 95.31 8 ASP B CA 1
ATOM 1021 C C . ASP B 1 8 ? 4.902 24.172 18.297 1 95.31 8 ASP B C 1
ATOM 1023 O O . ASP B 1 8 ? 5.68 24.047 17.344 1 95.31 8 ASP B O 1
ATOM 1027 N N . ASP B 1 9 ? 4.742 23.25 19.203 1 94.44 9 ASP B N 1
ATOM 1028 C CA . ASP B 1 9 ? 5.512 22 19.172 1 94.44 9 ASP B CA 1
ATOM 1029 C C . ASP B 1 9 ? 5.23 21.203 17.906 1 94.44 9 ASP B C 1
ATOM 1031 O O . ASP B 1 9 ? 6.156 20.828 17.172 1 94.44 9 ASP B O 1
ATOM 1035 N N . LEU B 1 10 ? 3.986 20.953 17.672 1 94.75 10 LEU B N 1
ATOM 1036 C CA . LEU B 1 10 ? 3.604 20.156 16.5 1 94.75 10 LEU B CA 1
ATOM 1037 C C . LEU B 1 10 ? 3.949 20.891 15.211 1 94.75 10 LEU B C 1
ATOM 1039 O O . LEU B 1 10 ? 4.355 20.266 14.227 1 94.75 10 LEU B O 1
ATOM 1043 N N . PHE B 1 11 ? 3.699 22.203 15.148 1 95.75 11 PHE B N 1
ATOM 1044 C CA . PHE B 1 11 ? 4.078 22.984 13.984 1 95.75 11 PHE B CA 1
ATOM 1045 C C . PHE B 1 11 ? 5.57 22.875 13.703 1 95.75 11 PHE B C 1
ATOM 1047 O O . PHE B 1 11 ? 5.984 22.672 12.562 1 95.75 11 PHE B O 1
ATOM 1054 N N . ASP B 1 12 ? 6.375 22.953 14.734 1 94.88 12 ASP B N 1
ATOM 1055 C CA . ASP B 1 12 ? 7.824 22.812 14.602 1 94.88 12 ASP B CA 1
ATOM 1056 C C . ASP B 1 12 ? 8.195 21.422 14.086 1 94.88 12 ASP B C 1
ATOM 1058 O O . ASP B 1 12 ? 9.109 21.297 13.266 1 94.88 12 ASP B O 1
ATOM 1062 N N . ARG B 1 13 ? 7.566 20.406 14.586 1 93.06 13 ARG B N 1
ATOM 1063 C CA . ARG B 1 13 ? 7.828 19.047 14.125 1 93.06 13 ARG B CA 1
ATOM 1064 C C . ARG B 1 13 ? 7.559 18.906 12.633 1 93.06 13 ARG B C 1
ATOM 1066 O O . ARG B 1 13 ? 8.375 18.344 11.898 1 93.06 13 ARG B O 1
ATOM 1073 N N . ILE B 1 14 ? 6.414 19.422 12.211 1 93.81 14 ILE B N 1
ATOM 1074 C CA . ILE B 1 14 ? 6.023 19.328 10.812 1 93.81 14 ILE B CA 1
ATOM 1075 C C . ILE B 1 14 ? 7.035 20.062 9.945 1 93.81 14 ILE B C 1
ATOM 1077 O O . ILE B 1 14 ? 7.488 19.547 8.922 1 93.81 14 ILE B O 1
ATOM 1081 N N . THR B 1 15 ? 7.426 21.266 10.391 1 92.44 15 THR B N 1
ATOM 1082 C CA . THR B 1 15 ? 8.352 22.094 9.625 1 92.44 15 THR B CA 1
ATOM 1083 C C . THR B 1 15 ? 9.727 21.438 9.547 1 92.44 15 THR B C 1
ATOM 1085 O O . THR B 1 15 ? 10.469 21.656 8.586 1 92.44 15 THR B O 1
ATOM 1088 N N . SER B 1 16 ? 10 20.609 10.516 1 92.44 16 SER B N 1
ATOM 1089 C CA . SER B 1 16 ? 11.305 19.953 10.555 1 92.44 16 SER B CA 1
ATOM 1090 C C . SER B 1 16 ? 11.375 18.797 9.562 1 92.44 16 SER B C 1
ATOM 1092 O O . SER B 1 16 ? 12.469 18.391 9.148 1 92.44 16 SER B O 1
ATOM 1094 N N . VAL B 1 17 ? 10.25 18.297 9.219 1 90.25 17 VAL B N 1
ATOM 1095 C CA . VAL B 1 17 ? 10.297 17.094 8.406 1 90.25 17 VAL B CA 1
ATOM 1096 C C . VAL B 1 17 ? 9.727 17.375 7.02 1 90.25 17 VAL B C 1
ATOM 1098 O O . VAL B 1 17 ? 9.797 16.531 6.125 1 90.25 17 VAL B O 1
ATOM 1101 N N . MET B 1 18 ? 9.102 18.516 6.859 1 88 18 MET B N 1
ATOM 1102 C CA . MET B 1 18 ? 8.469 18.797 5.574 1 88 18 MET B CA 1
ATOM 1103 C C . MET B 1 18 ? 8.93 20.156 5.027 1 88 18 MET B C 1
ATOM 1105 O O . MET B 1 18 ? 9.242 21.062 5.797 1 88 18 MET B O 1
ATOM 1109 N N . GLN B 1 19 ? 9.008 20.219 3.771 1 88.25 19 GLN B N 1
ATOM 1110 C CA . GLN B 1 19 ? 9.234 21.469 3.037 1 88.25 19 GLN B CA 1
ATOM 1111 C C . GLN B 1 19 ? 8.289 21.578 1.842 1 88.25 19 GLN B C 1
ATOM 1113 O O . GLN B 1 19 ? 7.902 20.562 1.255 1 88.25 19 GLN B O 1
ATOM 1118 N N . ALA B 1 20 ? 7.906 22.828 1.665 1 87.44 20 ALA B N 1
ATOM 1119 C CA . ALA B 1 20 ? 7.094 23.031 0.471 1 87.44 20 ALA B CA 1
ATOM 1120 C C . ALA B 1 20 ? 7.762 22.438 -0.764 1 87.44 20 ALA B C 1
ATOM 1122 O O . ALA B 1 20 ? 8.977 22.562 -0.937 1 87.44 20 ALA B O 1
ATOM 1123 N N . GLY B 1 21 ? 6.977 21.766 -1.539 1 87.19 21 GLY B N 1
ATOM 1124 C CA . GLY B 1 21 ? 7.512 21.156 -2.742 1 87.19 21 GLY B CA 1
ATOM 1125 C C . GLY B 1 21 ? 7.898 19.703 -2.543 1 87.19 21 GLY B C 1
ATOM 1126 O O . GLY B 1 21 ? 8.133 18.969 -3.514 1 87.19 21 GLY B O 1
ATOM 1127 N N . HIS B 1 22 ? 7.98 19.25 -1.259 1 87.94 22 HIS B N 1
ATOM 1128 C CA . HIS B 1 22 ? 8.391 17.906 -0.92 1 87.94 22 HIS B CA 1
ATOM 1129 C C . HIS B 1 22 ? 7.305 16.891 -1.285 1 87.94 22 HIS B C 1
ATOM 1131 O O . HIS B 1 22 ? 6.113 17.156 -1.101 1 87.94 22 HIS B O 1
ATOM 1137 N N . GLU B 1 23 ? 7.762 15.789 -1.933 1 88.94 23 GLU B N 1
ATOM 1138 C CA . GLU B 1 23 ? 6.871 14.648 -2.152 1 88.94 23 GLU B CA 1
ATOM 1139 C C . GLU B 1 23 ? 6.852 13.719 -0.943 1 88.94 23 GLU B C 1
ATOM 1141 O O . GLU B 1 23 ? 7.902 13.391 -0.39 1 88.94 23 GLU B O 1
ATOM 1146 N N . LEU B 1 24 ? 5.672 13.375 -0.431 1 88.62 24 LEU B N 1
ATOM 1147 C CA . LEU B 1 24 ? 5.48 12.406 0.644 1 88.62 24 LEU B CA 1
ATOM 1148 C C . LEU B 1 24 ? 4.629 11.234 0.175 1 88.62 24 LEU B C 1
ATOM 1150 O O . LEU B 1 24 ? 3.467 11.414 -0.197 1 88.62 24 LEU B O 1
ATOM 1154 N N . SER B 1 25 ? 5.199 10.078 0.13 1 86.56 25 SER B N 1
ATOM 1155 C CA . SER B 1 25 ? 4.441 8.891 -0.245 1 86.56 25 SER B CA 1
ATOM 1156 C C . SER B 1 25 ? 3.688 8.312 0.949 1 86.56 25 SER B C 1
ATOM 1158 O O . SER B 1 25 ? 4.207 8.289 2.066 1 86.56 25 SER B O 1
ATOM 1160 N N . THR B 1 26 ? 2.424 7.844 0.699 1 84.19 26 THR B N 1
ATOM 1161 C CA . THR B 1 26 ? 1.667 7.18 1.754 1 84.19 26 THR B CA 1
ATOM 1162 C C . THR B 1 26 ? 2.379 5.91 2.213 1 84.19 26 THR B C 1
ATOM 1164 O O . THR B 1 26 ? 3.34 5.469 1.579 1 84.19 26 THR B O 1
ATOM 1167 N N . LEU B 1 27 ? 1.909 5.449 3.336 1 75.88 27 LEU B N 1
ATOM 1168 C CA . LEU B 1 27 ? 2.49 4.215 3.857 1 75.88 27 LEU B CA 1
ATOM 1169 C C . LEU B 1 27 ? 2.082 3.02 3.004 1 75.88 27 LEU B C 1
ATOM 1171 O O . LEU B 1 27 ? 1.046 3.051 2.338 1 75.88 27 LEU B O 1
ATOM 1175 N N . SER B 1 28 ? 2.977 2.082 2.98 1 71.31 28 SER B N 1
ATOM 1176 C CA . SER B 1 28 ? 2.715 0.878 2.201 1 71.31 28 SER B CA 1
ATOM 1177 C C . SER B 1 28 ? 1.55 0.085 2.783 1 71.31 28 SER B C 1
ATOM 1179 O O . SER B 1 28 ? 1.394 0.007 4.004 1 71.31 28 SER B O 1
ATOM 1181 N N . ILE B 1 29 ? 0.583 -0.087 1.949 1 65.69 29 ILE B N 1
ATOM 1182 C CA . ILE B 1 29 ? -0.458 -1.028 2.35 1 65.69 29 ILE B CA 1
ATOM 1183 C C . ILE B 1 29 ? -0.152 -2.41 1.776 1 65.69 29 ILE B C 1
ATOM 1185 O O . ILE B 1 29 ? -0.07 -2.58 0.558 1 65.69 29 ILE B O 1
ATOM 1189 N N . LYS B 1 30 ? 0.22 -3.279 2.656 1 74.31 30 LYS B N 1
ATOM 1190 C CA . LYS B 1 30 ? 0.471 -4.652 2.227 1 74.31 30 LYS B CA 1
ATOM 1191 C C . LYS B 1 30 ? -0.573 -5.605 2.799 1 74.31 30 LYS B C 1
ATOM 1193 O O . LYS B 1 30 ? -1.002 -5.453 3.945 1 74.31 30 LYS B O 1
ATOM 1198 N N . ARG B 1 31 ? -1.146 -6.398 1.952 1 78.44 31 ARG B N 1
ATOM 1199 C CA . ARG B 1 31 ? -2.115 -7.402 2.373 1 78.44 31 ARG B CA 1
ATOM 1200 C C . ARG B 1 31 ? -1.515 -8.805 2.314 1 78.44 31 ARG B C 1
ATOM 1202 O O . ARG B 1 31 ? -0.901 -9.18 1.314 1 78.44 31 ARG B O 1
ATOM 1209 N N . PRO B 1 32 ? -1.65 -9.516 3.385 1 85.94 32 PRO B N 1
ATOM 1210 C CA . PRO B 1 32 ? -1.088 -10.867 3.408 1 85.94 32 PRO B CA 1
ATOM 1211 C C . PRO B 1 32 ? -1.915 -11.867 2.598 1 85.94 32 PRO B C 1
ATOM 1213 O O . PRO B 1 32 ? -3.143 -11.766 2.555 1 85.94 32 PRO B O 1
ATOM 1216 N N . ASN B 1 33 ? -1.308 -12.766 1.966 1 89.94 33 ASN B N 1
ATOM 1217 C CA . ASN B 1 33 ? -1.85 -13.969 1.34 1 89.94 33 ASN B CA 1
ATOM 1218 C C . ASN B 1 33 ? -1.138 -15.227 1.831 1 89.94 33 ASN B C 1
ATOM 1220 O O . ASN B 1 33 ? 0.092 -15.266 1.894 1 89.94 33 ASN B O 1
ATOM 1224 N N . TRP B 1 34 ? -1.9 -16.172 2.24 1 92.25 34 TRP B N 1
ATOM 1225 C CA . TRP B 1 34 ? -1.311 -17.422 2.691 1 92.25 34 TRP B CA 1
ATOM 1226 C C . TRP B 1 34 ? -1.45 -18.5 1.627 1 92.25 34 TRP B C 1
ATOM 1228 O O . TRP B 1 34 ? -2.564 -18.859 1.239 1 92.25 34 TRP B O 1
ATOM 1238 N N . ILE B 1 35 ? -0.311 -18.953 1.253 1 93.69 35 ILE B N 1
ATOM 1239 C CA . ILE B 1 35 ? -0.292 -20.047 0.282 1 93.69 35 ILE B CA 1
ATOM 1240 C C . ILE B 1 35 ? -0.626 -21.359 0.978 1 93.69 35 ILE B C 1
ATOM 1242 O O . ILE B 1 35 ? 0.065 -21.766 1.914 1 93.69 35 ILE B O 1
ATOM 1246 N N . THR B 1 36 ? -1.661 -22.031 0.505 1 94.44 36 THR B N 1
ATOM 1247 C CA . THR B 1 36 ? -2.062 -23.266 1.152 1 94.44 36 THR B CA 1
ATOM 1248 C C . THR B 1 36 ? -1.597 -24.469 0.343 1 94.44 36 THR B C 1
ATOM 1250 O O . THR B 1 36 ? -1.336 -25.547 0.903 1 94.44 36 THR B O 1
ATOM 1253 N N . ALA B 1 37 ? -1.573 -24.328 -0.927 1 93.38 37 ALA B N 1
ATOM 1254 C CA . ALA B 1 37 ? -1.125 -25.375 -1.836 1 93.38 37 ALA B CA 1
ATOM 1255 C C . ALA B 1 37 ? -0.827 -24.812 -3.223 1 93.38 37 ALA B C 1
ATOM 1257 O O . ALA B 1 37 ? -1.225 -23.688 -3.541 1 93.38 37 ALA B O 1
ATOM 1258 N N . PHE B 1 38 ? -0.036 -25.547 -3.924 1 93.44 38 PHE B N 1
ATOM 1259 C CA . PHE B 1 38 ? 0.156 -25.203 -5.328 1 93.44 38 PHE B CA 1
ATOM 1260 C C . PHE B 1 38 ? 0.534 -26.422 -6.141 1 93.44 38 PHE B C 1
ATOM 1262 O O . PHE B 1 38 ? 1.12 -27.375 -5.609 1 93.44 38 PHE B O 1
ATOM 1269 N N . ASP B 1 39 ? 0.039 -26.453 -7.359 1 94.38 39 ASP B N 1
ATOM 1270 C CA . ASP B 1 39 ? 0.4 -27.438 -8.367 1 94.38 39 ASP B CA 1
ATOM 1271 C C . ASP B 1 39 ? 0.48 -26.812 -9.758 1 94.38 39 ASP B C 1
ATOM 1273 O O . ASP B 1 39 ? 0.551 -25.594 -9.883 1 94.38 39 ASP B O 1
ATOM 1277 N N . ARG B 1 40 ? 0.557 -27.625 -10.758 1 95.5 40 ARG B N 1
ATOM 1278 C CA . ARG B 1 40 ? 0.754 -27.109 -12.102 1 95.5 40 ARG B CA 1
ATOM 1279 C C . ARG B 1 40 ? -0.471 -26.328 -12.578 1 95.5 40 ARG B C 1
ATOM 1281 O O . ARG B 1 40 ? -0.397 -25.578 -13.547 1 95.5 40 ARG B O 1
ATOM 1288 N N . GLY B 1 41 ? -1.579 -26.562 -11.867 1 95.88 41 GLY B N 1
ATOM 1289 C CA . GLY B 1 41 ? -2.801 -25.859 -12.234 1 95.88 41 GLY B CA 1
ATOM 1290 C C . GLY B 1 41 ? -2.889 -24.469 -11.641 1 95.88 41 GLY B C 1
ATOM 1291 O O . GLY B 1 41 ? -3.705 -23.656 -12.07 1 95.88 41 GLY B O 1
ATOM 1292 N N . GLY B 1 42 ? -2.053 -24.234 -10.609 1 96.19 42 GLY B N 1
ATOM 1293 C CA . GLY B 1 42 ? -2.098 -22.922 -9.992 1 96.19 42 GLY B CA 1
ATOM 1294 C C . GLY B 1 42 ? -1.777 -22.953 -8.508 1 96.19 42 GLY B C 1
ATOM 1295 O O . GLY B 1 42 ? -1.139 -23.891 -8.023 1 96.19 42 GLY B O 1
ATOM 1296 N N . VAL B 1 43 ? -2.045 -21.859 -7.828 1 95.38 43 VAL B N 1
ATOM 1297 C CA . VAL B 1 43 ? -1.723 -21.656 -6.418 1 95.38 43 VAL B CA 1
ATOM 1298 C C . VAL B 1 43 ? -3.002 -21.391 -5.629 1 95.38 43 VAL B C 1
ATOM 1300 O O . VAL B 1 43 ? -3.824 -20.578 -6.027 1 95.38 43 VAL B O 1
ATOM 1303 N N . TRP B 1 44 ? -3.168 -22.062 -4.613 1 95.69 44 TRP B N 1
ATOM 1304 C CA . TRP B 1 44 ? -4.285 -21.812 -3.707 1 95.69 44 TRP B CA 1
ATOM 1305 C C . TRP B 1 44 ? -3.881 -20.859 -2.586 1 95.69 44 TRP B C 1
ATOM 1307 O O . TRP B 1 44 ? -2.881 -21.094 -1.9 1 95.69 44 TRP B O 1
ATOM 1317 N N . VAL B 1 45 ? -4.734 -19.812 -2.447 1 95 45 VAL B N 1
ATOM 1318 C CA . VAL B 1 45 ? -4.355 -18.75 -1.516 1 95 45 VAL B CA 1
ATOM 1319 C C . VAL B 1 45 ? -5.539 -18.406 -0.613 1 95 45 VAL B C 1
ATOM 1321 O O . VAL B 1 45 ? -6.691 -18.453 -1.05 1 95 45 VAL B O 1
ATOM 1324 N N . GLU B 1 46 ? -5.18 -18.156 0.616 1 94.38 46 GLU B N 1
ATOM 1325 C CA . GLU B 1 46 ? -6.145 -17.578 1.544 1 94.38 46 GLU B CA 1
ATOM 1326 C C . GLU B 1 46 ? -5.832 -16.109 1.814 1 94.38 46 GLU B C 1
ATOM 1328 O O . GLU B 1 46 ? -4.668 -15.711 1.841 1 94.38 46 GLU B O 1
ATOM 1333 N N . THR B 1 47 ? -6.867 -15.336 1.887 1 90.19 47 THR B N 1
ATOM 1334 C CA . THR B 1 47 ? -6.777 -13.93 2.285 1 90.19 47 THR B CA 1
ATOM 1335 C C . THR B 1 47 ? -7.359 -13.727 3.68 1 90.19 47 THR B C 1
ATOM 1337 O O . THR B 1 47 ? -7.938 -14.648 4.258 1 90.19 47 THR B O 1
ATOM 1340 N N . GLU B 1 48 ? -7.102 -12.523 4.199 1 86 48 GLU B N 1
ATOM 1341 C CA . GLU B 1 48 ? -7.73 -12.211 5.477 1 86 48 GLU B CA 1
ATOM 1342 C C . GLU B 1 48 ? -9.242 -12.383 5.406 1 86 48 GLU B C 1
ATOM 1344 O O . GLU B 1 48 ? -9.859 -12.922 6.332 1 86 48 GLU B O 1
ATOM 1349 N N . ARG B 1 49 ? -9.758 -11.984 4.281 1 84 49 ARG B N 1
ATOM 1350 C CA . ARG B 1 49 ? -11.195 -12.086 4.09 1 84 49 ARG B CA 1
ATOM 1351 C C . ARG B 1 49 ? -11.648 -13.539 4.047 1 84 49 ARG B C 1
ATOM 1353 O O . ARG B 1 49 ? -12.625 -13.914 4.699 1 84 49 ARG B O 1
ATOM 1360 N N . SER B 1 50 ? -10.984 -14.367 3.225 1 90.12 50 SER B N 1
ATOM 1361 C CA . SER B 1 50 ? -11.375 -15.773 3.1 1 90.12 50 SER B CA 1
ATOM 1362 C C . SER B 1 50 ? -11.195 -16.516 4.418 1 90.12 50 SER B C 1
ATOM 1364 O O . SER B 1 50 ? -11.992 -17.391 4.754 1 90.12 50 SER B O 1
ATOM 1366 N N . ARG B 1 51 ? -10.242 -16.188 5.141 1 89.62 51 ARG B N 1
ATOM 1367 C CA . ARG B 1 51 ? -10.016 -16.812 6.445 1 89.62 51 ARG B CA 1
ATOM 1368 C C . ARG B 1 51 ? -11.109 -16.422 7.43 1 89.62 51 ARG B C 1
ATOM 1370 O O . ARG B 1 51 ? -11.633 -17.266 8.156 1 89.62 51 ARG B O 1
ATOM 1377 N N . ALA B 1 52 ? -11.453 -15.125 7.441 1 88.75 52 ALA B N 1
ATOM 1378 C CA . ALA B 1 52 ? -12.484 -14.617 8.352 1 88.75 52 ALA B CA 1
ATOM 1379 C C . ALA B 1 52 ? -13.844 -15.219 8.023 1 88.75 52 ALA B C 1
ATOM 1381 O O . ALA B 1 52 ? -14.625 -15.531 8.93 1 88.75 52 ALA B O 1
ATOM 1382 N N . SER B 1 53 ? -14.078 -15.383 6.762 1 91.81 53 SER B N 1
ATOM 1383 C CA . SER B 1 53 ? -15.383 -15.875 6.34 1 91.81 53 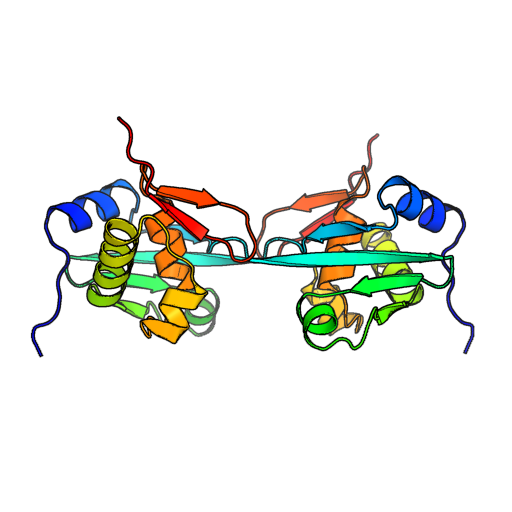SER B CA 1
ATOM 1384 C C . SER B 1 53 ? -15.422 -17.406 6.316 1 91.81 53 SER B C 1
ATOM 1386 O O . SER B 1 53 ? -16.5 -18 6.199 1 91.81 53 SER B O 1
ATOM 1388 N N . GLY B 1 54 ? -14.328 -18.016 6.406 1 91.19 54 GLY B N 1
ATOM 1389 C CA . GLY B 1 54 ? -14.25 -19.469 6.391 1 91.19 54 GLY B CA 1
ATOM 1390 C C . GLY B 1 54 ? -14.523 -20.078 5.023 1 91.19 54 GLY B C 1
ATOM 1391 O O . GLY B 1 54 ? -14.961 -21.219 4.922 1 91.19 54 GLY B O 1
ATOM 1392 N N . THR B 1 55 ? -14.43 -19.297 3.967 1 92.38 55 THR B N 1
ATOM 1393 C CA . THR B 1 55 ? -14.711 -19.781 2.621 1 92.38 55 THR B CA 1
ATOM 1394 C C . THR B 1 55 ? -13.562 -20.625 2.096 1 92.38 55 THR B C 1
ATOM 1396 O O . THR B 1 55 ? -13.719 -21.359 1.119 1 92.38 55 THR B O 1
ATOM 1399 N N . GLY B 1 56 ? -12.414 -20.547 2.764 1 92.38 56 GLY B N 1
ATOM 1400 C CA . GLY B 1 56 ? -11.273 -21.359 2.359 1 92.38 56 GLY B CA 1
ATOM 1401 C C . GLY B 1 56 ? -10.438 -20.719 1.271 1 92.38 56 GLY B C 1
ATOM 1402 O O . GLY B 1 56 ? -10.68 -19.562 0.898 1 92.38 56 GLY B O 1
ATOM 1403 N N . PRO B 1 57 ? -9.453 -21.5 0.757 1 94.81 57 PRO B N 1
ATOM 1404 C CA . PRO B 1 57 ? -8.531 -20.953 -0.242 1 94.81 57 PRO B CA 1
ATOM 1405 C C . PRO B 1 57 ? -9.172 -20.812 -1.619 1 94.81 57 PRO B C 1
ATOM 1407 O O . PRO B 1 57 ? -10.117 -21.531 -1.946 1 94.81 57 PRO B O 1
ATOM 1410 N N . GLN B 1 58 ? -8.75 -19.797 -2.291 1 94.69 58 GLN B N 1
ATOM 1411 C CA . GLN B 1 58 ? -9.141 -19.578 -3.68 1 94.69 58 GLN B CA 1
ATOM 1412 C C . GLN B 1 58 ? -7.984 -19.875 -4.633 1 94.69 58 GLN B C 1
ATOM 1414 O O . GLN B 1 58 ? -6.824 -19.609 -4.309 1 94.69 58 GLN B O 1
ATOM 1419 N N . LEU B 1 59 ? -8.367 -20.359 -5.762 1 95.5 59 LEU B N 1
ATOM 1420 C CA . LEU B 1 59 ? -7.367 -20.703 -6.766 1 95.5 59 LEU B CA 1
ATOM 1421 C C . LEU B 1 59 ? -6.977 -19.484 -7.586 1 95.5 59 LEU B C 1
ATOM 1423 O O . LEU B 1 59 ? -7.844 -18.766 -8.086 1 95.5 59 LEU B O 1
ATOM 1427 N N . VAL B 1 60 ? -5.707 -19.234 -7.586 1 95.62 60 VAL B N 1
ATOM 1428 C CA . VAL B 1 60 ? -5.109 -18.422 -8.633 1 95.62 60 VAL B CA 1
ATOM 1429 C C . VAL B 1 60 ? -4.637 -19.312 -9.781 1 95.62 60 VAL B C 1
ATOM 1431 O O . VAL B 1 60 ? -3.58 -19.938 -9.688 1 95.62 60 VAL B O 1
ATOM 1434 N N . PRO B 1 61 ? -5.445 -19.422 -10.758 1 96.44 61 PRO B N 1
ATOM 1435 C CA . PRO B 1 61 ? -5.129 -20.375 -11.812 1 96.44 61 PRO B CA 1
ATOM 1436 C C . PRO B 1 61 ? -3.797 -20.094 -12.5 1 96.44 61 PRO B C 1
ATOM 1438 O O . PRO B 1 61 ? -3.375 -18.938 -12.57 1 96.44 61 PRO B O 1
ATOM 1441 N N . ALA B 1 62 ? -3.248 -21.109 -13.102 1 96.94 62 ALA B N 1
ATOM 1442 C CA . ALA B 1 62 ? -1.927 -21.062 -13.727 1 96.94 62 ALA B CA 1
ATOM 1443 C C . ALA B 1 62 ? -1.879 -19.984 -14.812 1 96.94 62 ALA B C 1
ATOM 1445 O O . ALA B 1 62 ? -0.871 -19.297 -14.969 1 96.94 62 ALA B O 1
ATOM 1446 N N . TRP B 1 63 ? -2.955 -19.859 -15.539 1 96.69 63 TRP B N 1
ATOM 1447 C CA . TRP B 1 63 ? -2.906 -18.938 -16.688 1 96.69 63 TRP B CA 1
ATOM 1448 C C . TRP B 1 63 ? -2.621 -17.516 -16.234 1 96.69 63 TRP B C 1
ATOM 1450 O O . TRP B 1 63 ? -1.999 -16.734 -16.953 1 96.69 63 TRP B O 1
ATOM 1460 N N . MET B 1 64 ? -3.047 -17.094 -15.055 1 96.69 64 MET B N 1
ATOM 1461 C CA . MET B 1 64 ? -2.793 -15.742 -14.547 1 96.69 64 MET B CA 1
ATOM 1462 C C . MET B 1 64 ? -1.303 -15.523 -14.312 1 96.69 64 MET B C 1
ATOM 1464 O O . MET B 1 64 ? -0.771 -14.461 -14.648 1 96.69 64 MET B O 1
ATOM 1468 N N . ILE B 1 65 ? -0.657 -16.531 -13.773 1 96.44 65 ILE B N 1
ATOM 1469 C CA . ILE B 1 65 ? 0.765 -16.453 -13.461 1 96.44 65 ILE B CA 1
ATOM 1470 C C . ILE B 1 65 ? 1.584 -16.5 -14.75 1 96.44 65 ILE B C 1
ATOM 1472 O O . ILE B 1 65 ? 2.52 -15.719 -14.93 1 96.44 65 ILE B O 1
ATOM 1476 N N . VAL B 1 66 ? 1.135 -17.406 -15.617 1 96.62 66 VAL B N 1
ATOM 1477 C CA . VAL B 1 66 ? 1.815 -17.578 -16.891 1 96.62 66 VAL B CA 1
ATOM 1478 C C . VAL B 1 66 ? 1.72 -16.266 -17.688 1 96.62 66 VAL B C 1
ATOM 1480 O O . VAL B 1 66 ? 2.715 -15.805 -18.25 1 96.62 66 VAL B O 1
ATOM 1483 N N . THR B 1 67 ? 0.575 -15.695 -17.75 1 96.38 67 THR B N 1
ATOM 1484 C CA . THR B 1 67 ? 0.355 -14.445 -18.469 1 96.38 67 THR B CA 1
ATOM 1485 C C . THR B 1 67 ? 1.247 -13.336 -17.922 1 96.38 67 THR B C 1
ATOM 1487 O O . THR B 1 67 ? 1.904 -12.625 -18.672 1 96.38 67 THR B O 1
ATOM 1490 N N . ALA B 1 68 ? 1.298 -13.227 -16.641 1 95.31 68 ALA B N 1
ATOM 1491 C CA . ALA B 1 68 ? 2.094 -12.195 -15.984 1 95.31 68 ALA B CA 1
ATOM 1492 C C . ALA B 1 68 ? 3.582 -12.391 -16.25 1 95.31 68 ALA B C 1
ATOM 1494 O O . ALA B 1 68 ? 4.293 -11.445 -16.594 1 95.31 68 ALA B O 1
ATOM 1495 N N . TRP B 1 69 ? 3.992 -13.594 -16.109 1 95.31 69 TRP B N 1
ATOM 1496 C CA . TRP B 1 69 ? 5.402 -13.914 -16.312 1 95.31 69 TRP B CA 1
ATOM 1497 C C . TRP B 1 69 ? 5.82 -13.656 -17.75 1 95.31 69 TRP B C 1
ATOM 1499 O O . TRP B 1 69 ? 6.875 -13.07 -18 1 95.31 69 TRP B O 1
ATOM 1509 N N . THR B 1 70 ? 5.023 -14.133 -18.672 1 95.25 70 THR B N 1
ATOM 1510 C CA . THR B 1 70 ? 5.293 -13.922 -20.094 1 95.25 70 THR B CA 1
ATOM 1511 C C . THR B 1 70 ? 5.402 -12.438 -20.406 1 95.25 70 THR B C 1
ATOM 1513 O O . THR B 1 70 ? 6.336 -12.008 -21.094 1 95.25 70 THR B O 1
ATOM 1516 N N . ARG B 1 71 ? 4.492 -11.68 -19.875 1 93.88 71 ARG B N 1
ATOM 1517 C CA . ARG B 1 71 ? 4.5 -10.234 -20.094 1 93.88 71 ARG B CA 1
ATOM 1518 C C . ARG B 1 71 ? 5.77 -9.602 -19.531 1 93.88 71 ARG B C 1
ATOM 1520 O O . ARG B 1 71 ? 6.383 -8.75 -20.188 1 93.88 71 ARG B O 1
ATOM 1527 N N . LEU B 1 72 ? 6.152 -9.977 -18.328 1 93.12 72 LEU B N 1
ATOM 1528 C CA . LEU B 1 72 ? 7.363 -9.461 -17.703 1 93.12 72 LEU B CA 1
ATOM 1529 C C . LEU B 1 72 ? 8.594 -9.812 -18.531 1 93.12 72 LEU B C 1
ATOM 1531 O O . LEU B 1 72 ? 9.477 -8.969 -18.734 1 93.12 72 LEU B O 1
ATOM 1535 N N . CYS B 1 73 ? 8.578 -11.008 -19.016 1 92.06 73 CYS B N 1
ATOM 1536 C CA . CYS B 1 73 ? 9.719 -11.469 -19.797 1 92.06 73 CYS B CA 1
ATOM 1537 C C . CYS B 1 73 ? 9.781 -10.734 -21.141 1 92.06 73 CYS B C 1
ATOM 1539 O O . CYS B 1 73 ? 10.867 -10.406 -21.625 1 92.06 73 CYS B O 1
ATOM 1541 N N . GLU B 1 74 ? 8.695 -10.484 -21.734 1 92.56 74 GLU B N 1
ATOM 1542 C CA . GLU B 1 74 ? 8.633 -9.867 -23.062 1 92.56 74 GLU B CA 1
ATOM 1543 C C . GLU B 1 74 ? 8.938 -8.375 -22.984 1 92.56 74 GLU B C 1
ATOM 1545 O O . GLU B 1 74 ? 9.641 -7.832 -23.844 1 92.56 74 GLU B O 1
ATOM 1550 N N . HIS B 1 75 ? 8.414 -7.734 -22.031 1 91.44 75 HIS B N 1
ATOM 1551 C CA . HIS B 1 75 ? 8.469 -6.277 -21.984 1 91.44 75 HIS B CA 1
ATOM 1552 C C . HIS B 1 75 ? 9.539 -5.793 -21.016 1 91.44 75 HIS B C 1
ATOM 1554 O O . HIS B 1 75 ? 9.922 -4.621 -21.047 1 91.44 75 HIS B O 1
ATOM 1560 N N . GLY B 1 76 ? 9.969 -6.668 -20.125 1 90.12 76 GLY B N 1
ATOM 1561 C CA . GLY B 1 76 ? 10.992 -6.309 -19.156 1 90.12 76 GLY B CA 1
ATOM 1562 C C . GLY B 1 76 ? 10.438 -5.668 -17.906 1 90.12 76 GLY B C 1
ATOM 1563 O O . GLY B 1 76 ? 11.133 -5.566 -16.891 1 90.12 76 GLY B O 1
ATOM 1564 N N . THR B 1 77 ? 9.25 -5.156 -18.062 1 88.69 77 THR B N 1
ATOM 1565 C CA . THR B 1 77 ? 8.586 -4.539 -16.922 1 88.69 77 THR B CA 1
ATOM 1566 C C . THR B 1 77 ? 7.121 -4.965 -16.859 1 88.69 77 THR B C 1
ATOM 1568 O O . THR B 1 77 ? 6.547 -5.398 -17.859 1 88.69 77 THR B O 1
ATOM 1571 N N . LEU B 1 78 ? 6.531 -4.855 -15.625 1 90.56 78 LEU B N 1
ATOM 1572 C CA . LEU B 1 78 ? 5.145 -5.242 -15.398 1 90.56 78 LEU B CA 1
ATOM 1573 C C . LEU B 1 78 ? 4.562 -4.496 -14.203 1 90.56 78 LEU B C 1
ATOM 1575 O O . LEU B 1 78 ? 5.203 -4.398 -13.156 1 90.56 78 LEU B O 1
ATOM 1579 N N 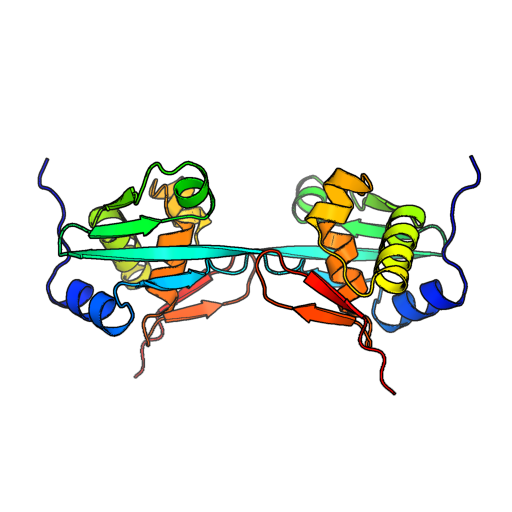. SER B 1 79 ? 3.408 -3.881 -14.445 1 87 79 SER B N 1
ATOM 1580 C CA . SER B 1 79 ? 2.715 -3.242 -13.328 1 87 79 SER B CA 1
ATOM 1581 C C . SER B 1 79 ? 1.411 -3.963 -13 1 87 79 SER B C 1
ATOM 1583 O O . SER B 1 79 ? 0.831 -4.629 -13.859 1 87 79 SER B O 1
ATOM 1585 N N . GLN B 1 80 ? 0.966 -3.812 -11.766 1 87.62 80 GLN B N 1
ATOM 1586 C CA . GLN B 1 80 ? -0.292 -4.422 -11.352 1 87.62 80 GLN B CA 1
ATOM 1587 C C . GLN B 1 80 ? -1.464 -3.879 -12.164 1 87.62 80 GLN B C 1
ATOM 1589 O O . GLN B 1 80 ? -2.387 -4.621 -12.508 1 87.62 80 GLN B O 1
ATOM 1594 N N . VAL B 1 81 ? -1.409 -2.6 -12.438 1 82.25 81 VAL B N 1
ATOM 1595 C CA . VAL B 1 81 ? -2.49 -1.939 -13.164 1 82.25 81 VAL B CA 1
ATOM 1596 C C . VAL B 1 81 ? -2.623 -2.545 -14.562 1 82.25 81 VAL B C 1
ATOM 1598 O O . VAL B 1 81 ? -3.734 -2.791 -15.031 1 82.25 81 VAL B O 1
ATOM 1601 N N . GLU B 1 82 ? -1.518 -2.73 -15.188 1 86.19 82 GLU B N 1
ATOM 1602 C CA . GLU B 1 82 ? -1.523 -3.355 -16.516 1 86.19 82 GLU B CA 1
ATOM 1603 C C . GLU B 1 82 ? -2.1 -4.77 -16.453 1 86.19 82 GLU B C 1
ATOM 1605 O O . GLU B 1 82 ? -2.9 -5.156 -17.297 1 86.19 82 GLU B O 1
ATOM 1610 N N . LEU B 1 83 ? -1.705 -5.562 -15.445 1 90.62 83 LEU B N 1
ATOM 1611 C CA . LEU B 1 83 ? -2.201 -6.922 -15.281 1 90.62 83 LEU B CA 1
ATOM 1612 C C . LEU B 1 83 ? -3.713 -6.93 -15.086 1 90.62 83 LEU B C 1
ATOM 1614 O O . LEU B 1 83 ? -4.418 -7.738 -15.688 1 90.62 83 LEU B O 1
ATOM 1618 N N . LEU B 1 84 ? -4.188 -6.016 -14.312 1 89.44 84 LEU B N 1
ATOM 1619 C CA . LEU B 1 84 ? -5.598 -5.973 -13.938 1 89.44 84 LEU B CA 1
ATOM 1620 C C . LEU B 1 84 ? -6.449 -5.434 -15.086 1 89.44 84 LEU B C 1
ATOM 1622 O O . LEU B 1 84 ? -7.434 -6.059 -15.477 1 89.44 84 LEU B O 1
ATOM 1626 N N . ASN B 1 85 ? -6.082 -4.395 -15.656 1 88.19 85 ASN B N 1
ATOM 1627 C CA . ASN B 1 85 ? -6.949 -3.66 -16.578 1 88.19 85 ASN B CA 1
ATOM 1628 C C . ASN B 1 85 ? -6.75 -4.117 -18.016 1 88.19 85 ASN B C 1
ATOM 1630 O O . ASN B 1 85 ? -7.695 -4.121 -18.812 1 88.19 85 ASN B O 1
ATOM 1634 N N . GLU B 1 86 ? -5.523 -4.422 -18.375 1 88.56 86 GLU B N 1
ATOM 1635 C CA . GLU B 1 86 ? -5.238 -4.773 -19.766 1 88.56 86 GLU B CA 1
ATOM 1636 C C . GLU B 1 86 ? -5.316 -6.285 -19.969 1 88.56 86 GLU B C 1
ATOM 1638 O O . GLU B 1 86 ? -5.828 -6.75 -20.984 1 88.56 86 GLU B O 1
ATOM 1643 N N . LEU B 1 87 ? -4.906 -7.043 -18.984 1 90.75 87 LEU B N 1
ATOM 1644 C CA . LEU B 1 87 ? -4.797 -8.484 -19.188 1 90.75 87 LEU B CA 1
ATOM 1645 C C . LEU B 1 87 ? -5.871 -9.227 -18.406 1 90.75 87 LEU B C 1
ATOM 1647 O O . LEU B 1 87 ? -5.953 -10.461 -18.469 1 90.75 87 LEU B O 1
ATOM 1651 N N . ASN B 1 88 ? -6.672 -8.516 -17.547 1 92.69 88 ASN B N 1
ATOM 1652 C CA . ASN B 1 88 ? -7.82 -9.031 -16.812 1 92.69 88 ASN B CA 1
ATOM 1653 C C . ASN B 1 88 ? -7.41 -10.117 -15.812 1 92.69 88 ASN B C 1
ATOM 1655 O O . ASN B 1 88 ? -8.094 -11.133 -15.68 1 92.69 88 ASN B O 1
ATOM 1659 N N . VAL B 1 89 ? -6.305 -9.883 -15.25 1 92.56 89 VAL B N 1
ATOM 1660 C CA . VAL B 1 89 ? -5.852 -10.766 -14.18 1 92.56 89 VAL B CA 1
ATOM 1661 C C . VAL B 1 89 ? -6.406 -10.281 -12.844 1 92.56 89 VAL B C 1
ATOM 1663 O O . VAL B 1 89 ? -5.879 -9.336 -12.25 1 92.56 89 VAL B O 1
ATOM 1666 N N . LYS B 1 90 ? -7.484 -10.836 -12.281 1 88.25 90 LYS B N 1
ATOM 1667 C CA . LYS B 1 90 ? -8.219 -10.383 -11.102 1 88.25 90 LYS B CA 1
ATOM 1668 C C . LYS B 1 90 ? -7.387 -10.57 -9.836 1 88.25 90 LYS B C 1
ATOM 1670 O O . LYS B 1 90 ? -7.617 -9.891 -8.836 1 88.25 90 LYS B O 1
ATOM 1675 N N . ARG B 1 91 ? -6.457 -11.336 -9.68 1 90.06 91 ARG B N 1
ATOM 1676 C CA . ARG B 1 91 ? -5.551 -11.531 -8.555 1 90.06 91 ARG B CA 1
ATOM 1677 C C . ARG B 1 91 ? -4.164 -10.977 -8.867 1 90.06 91 ARG B C 1
ATOM 1679 O O . ARG B 1 91 ? -3.152 -11.578 -8.508 1 90.06 91 ARG B O 1
ATOM 1686 N N . SER B 1 92 ? -4.223 -9.828 -9.445 1 91.25 92 SER B N 1
ATOM 1687 C CA . SER B 1 92 ? -3 -9.227 -9.969 1 91.25 92 SER B CA 1
ATOM 1688 C C . SER B 1 92 ? -2.051 -8.836 -8.844 1 91.25 92 SER B C 1
ATOM 1690 O O . SER B 1 92 ? -0.831 -8.93 -8.984 1 91.25 92 SER B O 1
ATOM 1692 N N . ALA B 1 93 ? -2.65 -8.391 -7.719 1 87.38 93 ALA B N 1
ATOM 1693 C CA . ALA B 1 93 ? -1.801 -7.996 -6.598 1 87.38 93 ALA B CA 1
ATOM 1694 C C . ALA B 1 93 ? -1.003 -9.188 -6.07 1 87.38 93 ALA B C 1
ATOM 1696 O O . ALA B 1 93 ? 0.199 -9.07 -5.816 1 87.38 93 ALA B O 1
ATOM 1697 N N . PHE B 1 94 ? -1.647 -10.32 -5.938 1 90.88 94 PHE B N 1
ATOM 1698 C CA . PHE B 1 94 ? -0.953 -11.523 -5.496 1 90.88 94 PHE B CA 1
ATOM 1699 C C . PHE B 1 94 ? 0.069 -11.977 -6.535 1 90.88 94 PHE B C 1
ATOM 1701 O O . PHE B 1 94 ? 1.198 -12.328 -6.191 1 90.88 94 PHE B O 1
ATOM 1708 N N . VAL B 1 95 ? -0.354 -11.977 -7.75 1 94.31 95 VAL B N 1
ATOM 1709 C CA . VAL B 1 95 ? 0.519 -12.438 -8.828 1 94.31 95 VAL B CA 1
ATOM 1710 C C . VAL B 1 95 ? 1.79 -11.594 -8.859 1 94.31 95 VAL B C 1
ATOM 1712 O O . VAL B 1 95 ? 2.896 -12.125 -8.969 1 94.31 95 VAL B O 1
ATOM 1715 N N . CYS B 1 96 ? 1.644 -10.328 -8.742 1 92.56 96 CYS B N 1
ATOM 1716 C CA . CYS B 1 96 ? 2.805 -9.445 -8.711 1 92.56 96 CYS B CA 1
ATOM 1717 C C . CYS B 1 96 ? 3.695 -9.75 -7.516 1 92.56 96 CYS B C 1
ATOM 1719 O O . CYS B 1 96 ? 4.922 -9.781 -7.641 1 92.56 96 CYS B O 1
ATOM 1721 N N . ALA B 1 97 ? 3.105 -9.945 -6.391 1 91.06 97 ALA B N 1
ATOM 1722 C CA . ALA B 1 97 ? 3.869 -10.273 -5.188 1 91.06 97 ALA B CA 1
ATOM 1723 C C . ALA B 1 97 ? 4.648 -11.57 -5.367 1 91.06 97 ALA B C 1
ATOM 1725 O O . ALA B 1 97 ? 5.801 -11.68 -4.934 1 91.06 97 ALA B O 1
ATOM 1726 N N . LEU B 1 98 ? 4.031 -12.539 -5.961 1 92.94 98 LEU B N 1
ATOM 1727 C CA . LEU B 1 98 ? 4.668 -13.828 -6.223 1 92.94 98 LEU B CA 1
ATOM 1728 C C . LEU B 1 98 ? 5.871 -13.664 -7.141 1 92.94 98 LEU B C 1
ATOM 1730 O O . LEU B 1 98 ? 6.969 -14.125 -6.824 1 92.94 98 LEU B O 1
ATOM 1734 N N . LEU B 1 99 ? 5.66 -12.953 -8.281 1 93.44 99 LEU B N 1
ATOM 1735 C CA . LEU B 1 99 ? 6.742 -12.766 -9.242 1 93.44 99 LEU B CA 1
ATOM 1736 C C . LEU B 1 99 ? 7.895 -11.984 -8.617 1 93.44 99 LEU B C 1
ATOM 1738 O O . LEU B 1 99 ? 9.055 -12.219 -8.945 1 93.44 99 LEU B O 1
ATOM 1742 N N . ALA B 1 100 ? 7.578 -11.133 -7.734 1 88.75 100 ALA B N 1
ATOM 1743 C CA . ALA B 1 100 ? 8.578 -10.289 -7.082 1 88.75 100 ALA B CA 1
ATOM 1744 C C . ALA B 1 100 ? 9.539 -11.133 -6.242 1 88.75 100 ALA B C 1
ATOM 1746 O O . ALA B 1 100 ? 10.609 -10.656 -5.852 1 88.75 100 ALA B O 1
ATOM 1747 N N . ARG B 1 101 ? 9.188 -12.336 -5.926 1 89.12 101 ARG B N 1
ATOM 1748 C CA . ARG B 1 101 ? 10.039 -13.211 -5.121 1 89.12 101 ARG B CA 1
ATOM 1749 C C . ARG B 1 101 ? 11.078 -13.906 -5.988 1 89.12 101 ARG B C 1
ATOM 1751 O O . ARG B 1 101 ? 12.031 -14.5 -5.473 1 89.12 101 ARG B O 1
ATOM 1758 N N . PHE B 1 102 ? 10.852 -13.867 -7.305 1 90.69 102 PHE B N 1
ATOM 1759 C CA . PHE B 1 102 ? 11.844 -14.477 -8.188 1 90.69 102 PHE B CA 1
ATOM 1760 C C . PHE B 1 102 ? 13.156 -13.711 -8.133 1 90.69 102 PHE B C 1
ATOM 1762 O O . PHE B 1 102 ? 13.164 -12.484 -8.102 1 90.69 102 PHE B O 1
ATOM 1769 N N . PRO B 1 103 ? 14.281 -14.383 -8.117 1 87.62 103 PRO B N 1
ATOM 1770 C CA . PRO B 1 103 ? 15.586 -13.758 -7.922 1 87.62 103 PRO B CA 1
ATOM 1771 C C . PRO B 1 103 ? 15.938 -12.75 -9.016 1 87.62 103 PRO B C 1
ATOM 1773 O O . PRO B 1 103 ? 16.719 -11.828 -8.781 1 87.62 103 PRO B O 1
ATOM 1776 N N . ASP B 1 104 ? 15.344 -12.914 -10.156 1 90.12 104 ASP B N 1
ATOM 1777 C CA . ASP B 1 104 ? 15.688 -12.031 -11.266 1 90.12 104 ASP B CA 1
ATOM 1778 C C . ASP B 1 104 ? 14.609 -10.969 -11.477 1 90.12 104 ASP B C 1
ATOM 1780 O O . ASP B 1 104 ? 14.5 -10.391 -12.562 1 90.12 104 ASP B O 1
ATOM 1784 N N . VAL B 1 105 ? 13.82 -10.82 -10.523 1 90.5 105 VAL B N 1
ATOM 1785 C CA . VAL B 1 105 ? 12.781 -9.789 -10.586 1 90.5 105 VAL B CA 1
ATOM 1786 C C . VAL B 1 105 ? 13.039 -8.734 -9.516 1 90.5 105 VAL B C 1
ATOM 1788 O O . VAL B 1 105 ? 13.242 -9.07 -8.344 1 90.5 105 VAL B O 1
ATOM 1791 N N . HIS B 1 106 ? 13.062 -7.484 -9.898 1 85.88 106 HIS B N 1
ATOM 1792 C CA . HIS B 1 106 ? 13.266 -6.355 -9 1 85.88 106 HIS B CA 1
ATOM 1793 C C . HIS B 1 106 ? 12.016 -5.488 -8.922 1 85.88 106 HIS B C 1
ATOM 1795 O O . HIS B 1 106 ? 11.359 -5.238 -9.938 1 85.88 106 HIS B O 1
ATOM 1801 N N . VAL B 1 107 ? 11.719 -5.098 -7.707 1 82.56 107 VAL B N 1
ATOM 1802 C CA . VAL B 1 107 ? 10.586 -4.211 -7.488 1 82.56 107 VAL B CA 1
ATOM 1803 C C . VAL B 1 107 ? 11.055 -2.758 -7.488 1 82.56 107 VAL B C 1
ATOM 1805 O O . VAL B 1 107 ? 11.906 -2.375 -6.68 1 82.56 107 VAL B O 1
ATOM 1808 N N . ARG B 1 108 ? 10.555 -2.047 -8.391 1 72.62 108 ARG B N 1
ATOM 1809 C CA . ARG B 1 108 ? 10.844 -0.615 -8.398 1 72.62 108 ARG B CA 1
ATOM 1810 C C . ARG B 1 108 ? 9.758 0.161 -7.66 1 72.62 108 ARG B C 1
ATOM 1812 O O . ARG B 1 108 ? 8.57 0.044 -7.984 1 72.62 108 ARG B O 1
ATOM 1819 N N . GLN B 1 109 ? 10.172 0.701 -6.613 1 59.16 109 GLN B N 1
ATOM 1820 C CA . GLN B 1 109 ? 9.25 1.488 -5.805 1 59.16 109 GLN B CA 1
ATOM 1821 C C . GLN B 1 109 ? 8.891 2.801 -6.5 1 59.16 109 GLN B C 1
ATOM 1823 O O . GLN B 1 109 ? 9.422 3.855 -6.156 1 59.16 109 GLN B O 1
ATOM 1828 N N . GLN B 1 110 ? 8.328 2.752 -7.574 1 58.5 110 GLN B N 1
ATOM 1829 C CA . GLN B 1 110 ? 7.777 3.902 -8.281 1 58.5 110 GLN B CA 1
ATOM 1830 C C . GLN B 1 110 ? 6.254 3.828 -8.344 1 58.5 110 GLN B C 1
ATOM 1832 O O . GLN B 1 110 ? 5.656 2.844 -7.902 1 58.5 110 GLN B O 1
ATOM 1837 N N . ARG B 1 111 ? 5.695 4.996 -8.562 1 56.28 111 ARG B N 1
ATOM 1838 C CA . ARG B 1 111 ? 4.254 5.008 -8.781 1 56.28 111 ARG B CA 1
ATOM 1839 C C . ARG B 1 111 ? 3.92 4.855 -10.258 1 56.28 111 ARG B C 1
ATOM 1841 O O . ARG B 1 111 ? 4.262 5.723 -11.07 1 56.28 111 ARG B O 1
ATOM 1848 N N . PRO B 1 112 ? 3.256 3.75 -10.594 1 56.84 112 PRO B N 1
ATOM 1849 C CA . PRO B 1 112 ? 2.912 2.562 -9.805 1 56.84 112 PRO B CA 1
ATOM 1850 C C . PRO B 1 112 ? 4.109 1.641 -9.578 1 56.84 112 PRO B C 1
ATOM 1852 O O . PRO B 1 112 ? 5.098 1.717 -10.312 1 56.84 112 PRO B O 1
ATOM 1855 N N . THR B 1 113 ? 4.016 0.86 -8.414 1 67.38 113 THR B N 1
ATOM 1856 C CA . THR B 1 113 ? 5.012 -0.184 -8.203 1 67.38 113 THR B CA 1
ATOM 1857 C C . THR B 1 113 ? 5.137 -1.065 -9.445 1 67.38 113 THR B C 1
ATOM 1859 O O . THR B 1 113 ? 4.129 -1.475 -10.023 1 67.38 113 THR B O 1
ATOM 1862 N N . VAL B 1 114 ? 6.328 -1.105 -9.984 1 74.25 114 VAL B N 1
ATOM 1863 C CA . VAL B 1 114 ? 6.598 -1.855 -11.203 1 74.25 114 VAL B CA 1
ATOM 1864 C C . VAL B 1 114 ? 7.609 -2.963 -10.922 1 74.25 114 VAL B C 1
ATOM 1866 O O . VAL B 1 114 ? 8.562 -2.764 -10.156 1 74.25 114 VAL B O 1
ATOM 1869 N N . LEU B 1 115 ? 7.324 -4.16 -11.484 1 83.94 115 LEU B N 1
ATOM 1870 C CA . LEU B 1 115 ? 8.297 -5.246 -11.5 1 83.94 115 LEU B CA 1
ATOM 1871 C C . LEU B 1 115 ? 9.211 -5.137 -12.719 1 83.94 115 LEU B C 1
ATOM 1873 O O . LEU B 1 115 ? 8.758 -4.793 -13.812 1 83.94 115 LEU B O 1
ATOM 1877 N N . GLU B 1 116 ? 10.477 -5.328 -12.453 1 87.75 116 GLU B N 1
ATOM 1878 C CA . GLU B 1 116 ? 11.469 -5.316 -13.523 1 87.75 116 GLU B CA 1
ATOM 1879 C C . GLU B 1 116 ? 12.242 -6.629 -13.57 1 87.75 116 GLU B C 1
ATOM 1881 O O . GLU B 1 116 ? 12.703 -7.125 -12.539 1 87.75 116 GLU B O 1
ATOM 1886 N N . LYS B 1 117 ? 12.266 -7.234 -14.727 1 87.81 117 LYS B N 1
ATOM 1887 C CA . LYS B 1 117 ? 13.109 -8.406 -14.93 1 87.81 117 LYS B CA 1
ATOM 1888 C C . LYS B 1 117 ? 14.578 -8.008 -15.047 1 87.81 117 LYS B C 1
ATOM 1890 O O . LYS B 1 117 ? 14.938 -7.145 -15.852 1 87.81 117 LYS B O 1
ATOM 1895 N N . ILE B 1 118 ? 15.398 -8.477 -14.094 1 76.69 118 ILE B N 1
ATOM 1896 C CA . ILE B 1 118 ? 16.812 -8.109 -14.133 1 76.69 118 ILE B CA 1
ATOM 1897 C C . ILE B 1 118 ? 17.609 -9.234 -14.789 1 76.69 118 ILE B C 1
ATOM 1899 O O . ILE B 1 118 ? 17.391 -10.414 -14.5 1 76.69 118 ILE B O 1
ATOM 1903 N N . THR B 1 119 ? 18.094 -9.148 -15.953 1 63.31 119 THR B N 1
ATOM 1904 C CA . THR B 1 119 ? 18.953 -10.117 -16.625 1 63.31 119 THR B CA 1
ATOM 1905 C C . THR B 1 119 ? 20.312 -10.188 -15.961 1 63.31 119 THR B C 1
ATOM 1907 O O . THR B 1 119 ? 20.969 -9.164 -15.766 1 63.31 119 THR B O 1
ATOM 1910 N N . THR B 1 120 ? 20.422 -10.914 -14.883 1 45.62 120 THR B N 1
ATOM 1911 C CA . THR B 1 120 ? 21.812 -11.055 -14.484 1 45.62 120 THR B CA 1
ATOM 1912 C C . THR B 1 120 ? 22.672 -11.492 -15.672 1 45.62 120 THR B C 1
ATOM 1914 O O . THR B 1 120 ? 22.328 -12.445 -16.375 1 45.62 120 THR B O 1
ATOM 1917 N N . LEU B 1 121 ? 23.453 -10.695 -16.219 1 40.06 121 LEU B N 1
ATOM 1918 C CA . LEU B 1 121 ? 24.531 -11.094 -17.109 1 40.06 121 LEU B CA 1
ATOM 1919 C C . LEU B 1 121 ? 25.312 -12.273 -16.531 1 40.06 121 LEU B C 1
ATOM 1921 O O . LEU B 1 121 ? 25.625 -12.289 -15.344 1 40.06 121 LEU B O 1
#

pLDDT: mean 87.15, std 11.62, range [39.81, 97.0]

Solvent-accessible surface area (backbone atoms only — not comparable to full-atom values): 13090 Å² total; per-residue (Å²): 128,85,79,51,54,47,48,72,68,59,45,50,51,50,58,70,66,48,49,69,70,38,76,46,52,28,58,54,53,47,51,61,30,32,29,67,41,71,57,51,57,23,38,26,33,28,38,67,64,28,60,74,69,64,71,47,64,44,77,47,48,18,50,54,50,52,52,51,49,50,44,25,68,73,67,35,42,43,39,48,64,51,33,36,72,74,66,64,28,88,60,22,54,55,46,50,31,57,52,50,60,40,91,46,30,42,75,41,92,43,82,70,45,29,40,30,56,49,77,79,127,128,86,78,51,56,46,49,72,68,59,44,51,52,50,58,72,67,48,50,69,69,39,75,47,53,28,59,53,52,48,52,60,30,32,30,67,41,70,57,50,57,23,38,26,33,29,38,68,65,29,60,74,68,65,71,48,64,44,76,46,48,17,50,54,51,50,52,51,51,51,45,22,69,73,67,36,44,43,40,47,65,51,34,36,72,74,67,64,28,89,58,22,55,56,47,50,30,57,52,50,58,40,90,47,30,42,76,41,92,44,85,68,46,28,40,30,56,48,78,79,128

Foldseek 3Di:
DPDDDDDPVRVVVCVVVDDPVDDDDDDDDDWDWDFDDDDCQFTWIDGPVCVVVVVGTDGQGNVLLVVQVVCCVVVQKDFLCCSCPVVVRPVSVVSVVVVCPDPQWDWDVDVVTMIGGHPPD/DPDDDDDPVRVVVCVVVDDPVDDDDDDDDDWDWDFDDDDCQFTWIDGPVCVVVVVGTDGQGNVLLVVQVVCCVVVQKDFLCCSCPVVVRPVSVVSVVVVCPDPQWDWDPDVVTMIGGHPPD

Radius of gyration: 21.04 Å; Cα contacts (8 Å, |Δi|>4): 440; chains: 2; bounding box: 41×55×50 Å

Nearest PDB structures (foldseek):
  3lfk-assembly2_B  TM=6.079E-01  e=9.890E-01  Thermoplasma volcanium GSS1
  3lfk-assembly1_A  TM=6.051E-01  e=9.890E-01  Thermoplasma volcanium GSS1
  2qlz-assembly2_D  TM=6.927E-01  e=2.262E+00  unclassified
  4m6y-assembly1_A  TM=5.138E-01  e=8.171E-01  Streptomyces hygroscopicus
  2qlz-assembly1_B  TM=3.696E-01  e=4.911E-01  unclassified